Protein AF-A0A7I8IDB4-F1 (afdb_monomer)

Secondary structure (DSSP, 8-state):
------PPP---TTHHHHHHHT-TT-TTTTT--PPP---GGGTTHHHHSHHHH-GGGG---S-GGG-SSEE----HHHHHHHHTTT--HHHHHHHHHHHHHHHHTSHHHHHHTTTTEEEE--S-GGGG---SS-TTS-S-SGGGSHHHHHSEEEESS--TT-SSEEE-----S---SSHHHHHHTT--

Mean predicted aligned error: 13.7 Å

InterPro domains:
  IPR004263 Exostosin-like [PTHR11062] (31-177)
  IPR040911 Exostosin, GT47 domain [PF03016] (28-176)

Organism: Spirodela intermedia (NCBI:txid51605)

Nearest PDB structures (foldseek):
  8psm-assembly1_A  TM=3.227E-01  e=8.732E+00  Saccharomyces cerevisiae

pLDDT: mean 79.6, std 17.54, range [31.45, 97.62]

Radius of gyration: 22.72 Å; Cα contacts (8 Å, |Δi|>4): 209; chains: 1; bounding box: 66×65×47 Å

Solvent-accessible surface area (backbone atoms only — not comparable to full-atom values): 11565 Å² total; per-residue (Å²): 134,87,77,88,77,80,75,77,78,86,85,55,89,64,50,74,31,63,70,30,52,76,41,83,89,42,96,55,39,48,66,78,79,86,78,78,88,67,65,51,77,80,64,52,45,58,69,74,44,24,73,82,75,34,80,69,55,72,75,73,69,93,54,72,91,79,51,87,58,44,81,47,97,51,60,49,38,60,57,43,65,74,31,68,70,98,48,55,57,70,66,40,32,43,65,49,53,53,49,49,59,56,44,72,70,36,73,73,28,66,75,59,63,28,54,45,28,33,34,57,31,79,33,48,46,64,52,26,52,37,87,62,101,48,75,86,54,60,52,22,42,46,61,68,36,73,63,47,54,38,18,40,36,36,17,45,40,46,53,96,87,47,90,40,42,41,61,38,75,72,89,56,100,76,76,68,93,46,78,70,53,60,60,63,71,74,76,122

Foldseek 3Di:
DDDDDPDPDDDDPLVCQVVQPPVPVDPCRSPDDDDDPDDCVVPPVCLVPVVVVAVCSVLDDPDLVPHQAAEDEDQQQVLQVVAQPPHFQCSLAVVLVVSLVVLQPDPSCVVQVQLRYEYENLAAPLQQPFPDNDRPTHHHPNCVDPSNLSHAYEHCHDDPPHDRYDHDHRPDVDDDNDPVVVVVVVPD

Structure (mmCIF, N/CA/C/O backbone):
data_AF-A0A7I8IDB4-F1
#
_entry.id   AF-A0A7I8IDB4-F1
#
loop_
_atom_site.group_PDB
_atom_site.id
_atom_site.type_symbol
_atom_site.label_atom_id
_atom_site.label_alt_id
_atom_site.label_comp_id
_atom_site.label_asym_id
_atom_site.label_entity_id
_atom_site.label_seq_id
_atom_site.pdbx_PDB_ins_code
_atom_site.Cartn_x
_atom_site.Cartn_y
_atom_site.Cartn_z
_atom_site.occupancy
_atom_site.B_iso_or_equiv
_atom_site.auth_seq_id
_atom_site.auth_comp_id
_atom_site.auth_asym_id
_atom_site.auth_atom_id
_atom_site.pdbx_PDB_model_num
ATOM 1 N N . MET A 1 1 ? 46.241 -50.193 11.756 1.00 43.47 1 MET A N 1
ATOM 2 C CA . MET A 1 1 ? 45.287 -49.771 10.708 1.00 43.47 1 MET A CA 1
ATOM 3 C C . MET A 1 1 ? 44.389 -48.702 11.308 1.00 43.47 1 MET A C 1
ATOM 5 O O . MET A 1 1 ? 43.830 -48.984 12.362 1.00 43.47 1 MET A O 1
ATOM 9 N N . PRO A 1 2 ? 44.309 -47.483 10.751 1.00 46.69 2 PRO A N 1
ATOM 10 C CA . PRO A 1 2 ? 43.466 -46.448 11.326 1.00 46.69 2 PRO A CA 1
ATOM 11 C C . PRO A 1 2 ? 42.007 -46.663 10.912 1.00 46.69 2 PRO A C 1
ATOM 13 O O . PRO A 1 2 ? 41.695 -46.934 9.755 1.00 46.69 2 PRO A O 1
ATOM 16 N N . SER A 1 3 ? 41.141 -46.586 11.914 1.00 47.19 3 SER A N 1
ATOM 17 C CA . SER A 1 3 ? 39.688 -46.691 11.865 1.00 47.19 3 SER A CA 1
ATOM 18 C C . SER A 1 3 ? 39.055 -45.660 10.928 1.00 47.19 3 SER A C 1
ATOM 20 O O . SER A 1 3 ? 39.387 -44.477 10.976 1.00 47.19 3 SER A O 1
ATOM 22 N N . ASN A 1 4 ? 38.102 -46.124 10.123 1.00 48.25 4 ASN A N 1
ATOM 23 C CA . ASN A 1 4 ? 37.304 -45.339 9.188 1.00 48.25 4 ASN A CA 1
ATOM 24 C C . ASN A 1 4 ? 36.435 -44.321 9.959 1.00 48.25 4 ASN A C 1
ATOM 26 O O . ASN A 1 4 ? 35.411 -44.679 10.541 1.00 48.25 4 ASN A O 1
ATOM 30 N N . MET A 1 5 ? 36.871 -43.062 10.019 1.00 47.88 5 MET A N 1
ATOM 31 C CA . MET A 1 5 ? 36.158 -41.977 10.695 1.00 47.88 5 MET A CA 1
ATOM 32 C C . MET A 1 5 ? 35.033 -41.480 9.778 1.00 47.88 5 MET A C 1
ATOM 34 O O . MET A 1 5 ? 35.270 -40.716 8.845 1.00 47.88 5 MET A O 1
ATOM 38 N N . GLN A 1 6 ? 33.804 -41.947 10.011 1.00 55.41 6 GLN A N 1
ATOM 39 C CA . GLN A 1 6 ? 32.618 -41.411 9.340 1.00 55.41 6 GLN A CA 1
ATOM 40 C C . GLN A 1 6 ? 32.403 -39.961 9.787 1.00 55.41 6 GLN A C 1
ATOM 42 O O . GLN A 1 6 ? 32.037 -39.693 10.929 1.00 55.41 6 GLN A O 1
ATOM 47 N N . ILE A 1 7 ? 32.656 -39.022 8.876 1.00 55.00 7 ILE A N 1
ATOM 48 C CA . ILE A 1 7 ? 32.351 -37.605 9.070 1.00 55.00 7 ILE A CA 1
ATOM 49 C C . ILE A 1 7 ? 30.819 -37.471 9.078 1.00 55.00 7 ILE A C 1
ATOM 51 O O . ILE A 1 7 ? 30.186 -37.851 8.090 1.00 55.00 7 ILE A O 1
ATOM 55 N N . PRO A 1 8 ? 30.195 -36.957 10.153 1.00 60.38 8 PRO A N 1
ATOM 56 C CA . PRO A 1 8 ? 28.750 -36.781 10.184 1.00 60.38 8 PRO A CA 1
ATOM 57 C C . PRO A 1 8 ? 28.325 -35.796 9.090 1.00 60.38 8 PRO A C 1
ATOM 59 O O . PRO A 1 8 ? 28.914 -34.721 8.939 1.00 60.38 8 PRO A O 1
ATOM 62 N N . ALA A 1 9 ? 27.312 -36.176 8.308 1.00 65.50 9 ALA A N 1
ATOM 63 C CA . ALA A 1 9 ? 26.746 -35.319 7.274 1.00 65.50 9 ALA A CA 1
ATOM 64 C C . ALA A 1 9 ? 26.295 -33.990 7.901 1.00 65.50 9 ALA A C 1
ATOM 66 O O . ALA A 1 9 ? 25.585 -33.978 8.906 1.00 65.50 9 ALA A O 1
ATOM 67 N N . LYS A 1 10 ? 26.734 -32.864 7.328 1.00 64.62 10 LYS A N 1
ATOM 68 C CA . LYS A 1 10 ? 26.352 -31.532 7.810 1.00 64.62 10 LYS A CA 1
ATOM 69 C C . LYS A 1 10 ? 24.842 -31.348 7.643 1.00 64.62 10 LYS A C 1
ATOM 71 O O . LYS A 1 10 ? 24.347 -31.289 6.521 1.00 64.62 10 LYS A O 1
ATOM 76 N N . THR A 1 11 ? 24.120 -31.246 8.754 1.00 73.38 11 THR A N 1
ATOM 77 C CA . THR A 1 11 ? 22.687 -30.938 8.764 1.00 73.38 11 THR A CA 1
ATOM 78 C C . THR A 1 11 ? 22.493 -29.436 8.586 1.00 73.38 11 THR A C 1
ATOM 80 O O . THR A 1 11 ? 22.957 -28.652 9.412 1.00 73.38 11 THR A O 1
ATOM 83 N N . PHE A 1 12 ? 21.796 -29.024 7.526 1.00 73.69 12 PHE A N 1
ATOM 84 C CA . PHE A 1 12 ? 21.488 -27.616 7.264 1.00 73.69 12 PHE A CA 1
ATOM 85 C C . PHE A 1 12 ? 20.017 -27.302 7.581 1.00 73.69 12 PHE A C 1
ATOM 87 O O . PHE A 1 12 ? 19.151 -28.185 7.477 1.00 73.69 12 PHE A O 1
ATOM 94 N N . PRO A 1 13 ? 19.682 -26.046 7.926 1.00 74.25 13 PRO A N 1
ATOM 95 C CA . PRO A 1 13 ? 18.298 -25.588 7.893 1.00 74.25 13 PRO A CA 1
ATOM 96 C C . PRO A 1 13 ? 17.652 -25.931 6.542 1.00 74.25 13 PRO A C 1
ATOM 98 O O . PRO A 1 13 ? 18.304 -25.865 5.503 1.00 74.25 13 PRO A O 1
ATOM 101 N N . PHE A 1 14 ? 16.381 -26.338 6.559 1.00 76.62 14 PHE A N 1
ATOM 102 C CA . PHE A 1 14 ? 15.623 -26.737 5.360 1.00 76.62 14 PHE A CA 1
ATOM 103 C C . PHE A 1 14 ? 16.138 -27.980 4.612 1.00 76.62 14 PHE A C 1
ATOM 105 O O . PHE A 1 14 ? 15.771 -28.190 3.459 1.00 76.62 14 PHE A O 1
ATOM 112 N N . THR A 1 15 ? 16.888 -28.878 5.267 1.00 79.25 15 THR A N 1
ATOM 113 C CA . THR A 1 15 ? 17.305 -30.166 4.664 1.00 79.25 15 THR A CA 1
ATOM 114 C C . THR A 1 15 ? 16.127 -30.947 4.047 1.00 79.25 15 THR A C 1
ATOM 116 O O . THR A 1 15 ? 16.277 -31.527 2.978 1.00 79.25 15 THR A O 1
ATOM 119 N N . ARG A 1 16 ? 14.924 -30.890 4.643 1.00 79.31 16 ARG A N 1
ATOM 120 C CA . ARG A 1 16 ? 13.700 -31.498 4.072 1.00 79.31 16 ARG A CA 1
ATOM 121 C C . ARG A 1 16 ? 13.272 -30.884 2.732 1.00 79.31 16 ARG A C 1
ATOM 123 O O . ARG A 1 16 ? 12.801 -31.597 1.850 1.00 79.31 16 ARG A O 1
ATOM 130 N N . ALA A 1 17 ? 13.441 -29.574 2.570 1.00 81.38 17 ALA A N 1
ATOM 131 C CA . ALA A 1 17 ? 13.164 -28.905 1.303 1.00 81.38 17 ALA A CA 1
ATOM 132 C C . ALA A 1 17 ? 14.220 -29.281 0.253 1.00 81.38 17 ALA A C 1
ATOM 134 O O . ALA A 1 17 ? 13.874 -29.622 -0.874 1.00 81.38 17 ALA A O 1
ATOM 135 N N . LEU A 1 18 ? 15.497 -29.324 0.646 1.00 79.56 18 LEU A N 1
ATOM 136 C CA . LEU A 1 18 ? 16.593 -29.738 -0.237 1.00 79.56 18 LEU A CA 1
ATOM 137 C C . LEU A 1 18 ? 16.429 -31.183 -0.731 1.00 79.56 18 LEU A C 1
ATOM 139 O O . LEU A 1 18 ? 16.661 -31.457 -1.901 1.00 79.56 18 LEU A O 1
ATOM 143 N N . GLN A 1 19 ? 15.947 -32.088 0.121 1.00 81.38 19 GLN A N 1
ATOM 144 C CA . GLN A 1 19 ? 15.677 -33.485 -0.242 1.00 81.38 19 GLN A CA 1
ATOM 145 C C . GLN A 1 19 ? 14.567 -33.654 -1.287 1.00 81.38 19 GLN A C 1
ATOM 147 O O . GLN A 1 19 ? 14.530 -34.664 -1.981 1.00 81.38 19 GLN A O 1
ATOM 152 N N . THR A 1 20 ? 13.648 -32.694 -1.391 1.00 80.88 20 THR A N 1
ATOM 153 C CA . THR A 1 20 ? 12.500 -32.777 -2.307 1.00 80.88 20 THR A CA 1
ATOM 154 C C . THR A 1 20 ? 12.692 -31.950 -3.574 1.00 80.88 20 THR A C 1
ATOM 156 O O . THR A 1 20 ? 11.916 -32.105 -4.512 1.00 80.88 20 THR A O 1
ATOM 159 N N . ILE A 1 21 ? 13.741 -31.121 -3.646 1.00 80.12 21 ILE A N 1
ATOM 160 C CA . ILE A 1 21 ? 14.008 -30.238 -4.791 1.00 80.12 21 ILE A CA 1
ATOM 161 C C . ILE A 1 21 ? 14.401 -31.011 -6.058 1.00 80.12 21 ILE A C 1
ATOM 163 O O . ILE A 1 21 ? 14.151 -30.555 -7.170 1.00 80.12 21 ILE A O 1
ATOM 167 N N . GLU A 1 22 ? 15.010 -32.189 -5.895 1.00 79.88 22 GLU A N 1
ATOM 168 C CA . GLU A 1 22 ? 15.464 -33.033 -7.006 1.00 79.88 22 GLU A CA 1
ATOM 169 C C . GLU A 1 22 ? 14.337 -33.894 -7.592 1.00 79.88 22 GLU A C 1
ATOM 171 O O . GLU A 1 22 ? 14.501 -34.500 -8.656 1.00 79.88 22 GLU A O 1
ATOM 176 N N . ASN A 1 23 ? 13.174 -33.938 -6.932 1.00 81.00 23 ASN A N 1
ATOM 177 C CA . ASN A 1 23 ? 12.041 -34.709 -7.408 1.00 81.00 23 ASN A CA 1
ATOM 178 C C . ASN A 1 23 ? 11.353 -34.014 -8.593 1.00 81.00 23 ASN A C 1
ATOM 180 O O . ASN A 1 23 ? 10.434 -33.216 -8.429 1.00 81.00 23 ASN A O 1
ATOM 184 N N . LYS A 1 24 ? 11.771 -34.368 -9.811 1.00 77.62 24 LYS A N 1
ATOM 185 C CA . LYS A 1 24 ? 11.255 -33.782 -11.059 1.00 77.62 24 LYS A CA 1
ATOM 186 C C . LYS A 1 24 ? 9.774 -34.067 -11.337 1.00 77.62 24 LYS A C 1
ATOM 188 O O . LYS A 1 24 ? 9.212 -33.417 -12.214 1.00 77.62 24 LYS A O 1
ATOM 193 N N . SER A 1 25 ? 9.146 -35.021 -10.643 1.00 88.94 25 SER A N 1
ATOM 194 C CA . SER A 1 25 ? 7.708 -35.282 -10.798 1.00 88.94 25 SER A CA 1
ATOM 195 C C . SER A 1 25 ? 6.834 -34.310 -10.005 1.00 88.94 25 SER A C 1
ATOM 197 O O . SER A 1 25 ? 5.631 -34.253 -10.239 1.00 88.94 25 SER A O 1
ATOM 199 N N . ASP A 1 26 ? 7.416 -33.575 -9.056 1.00 81.81 26 ASP A N 1
ATOM 200 C CA . ASP A 1 26 ? 6.714 -32.621 -8.207 1.00 81.81 26 ASP A CA 1
ATOM 201 C C . ASP A 1 26 ? 7.139 -31.187 -8.572 1.00 81.81 26 ASP A C 1
ATOM 203 O O . ASP A 1 26 ? 8.224 -30.746 -8.184 1.00 81.81 26 ASP A O 1
ATOM 207 N N . PRO A 1 27 ? 6.306 -30.421 -9.302 1.00 80.25 27 PRO A N 1
ATOM 208 C CA . PRO A 1 27 ? 6.650 -29.061 -9.725 1.00 80.25 27 PRO A CA 1
ATOM 209 C C . PRO A 1 27 ? 6.837 -28.081 -8.551 1.00 80.25 27 PRO A C 1
ATOM 211 O O . PRO A 1 27 ? 7.375 -26.985 -8.738 1.00 80.25 27 PRO A O 1
ATOM 214 N N . CYS A 1 28 ? 6.418 -28.464 -7.343 1.00 80.44 28 CYS A N 1
ATOM 215 C CA . CYS A 1 28 ? 6.559 -27.688 -6.116 1.00 80.44 28 CYS A CA 1
ATOM 216 C C . CYS A 1 28 ? 7.540 -28.327 -5.116 1.00 80.44 28 CYS A C 1
ATOM 218 O O . CYS A 1 28 ? 7.647 -27.842 -3.986 1.00 80.44 28 CYS A O 1
ATOM 220 N N . GLY A 1 29 ? 8.294 -29.356 -5.521 1.00 83.06 29 GLY A N 1
ATOM 221 C CA . GLY A 1 29 ? 9.339 -29.983 -4.712 1.00 83.06 29 GLY A CA 1
ATOM 222 C C . GLY A 1 29 ? 10.284 -28.944 -4.097 1.00 83.06 29 GLY A C 1
ATOM 223 O O . GLY A 1 29 ? 10.792 -28.051 -4.777 1.00 83.06 29 GLY A O 1
ATOM 224 N N . GLY A 1 30 ? 10.464 -29.001 -2.777 1.00 79.94 30 GLY A N 1
ATOM 225 C CA . GLY A 1 30 ? 11.262 -28.034 -2.016 1.00 79.94 30 GLY A CA 1
ATOM 226 C C . GLY A 1 30 ? 10.625 -26.655 -1.788 1.00 79.94 30 GLY A C 1
ATOM 227 O O . GLY A 1 30 ? 11.263 -25.803 -1.175 1.00 79.94 30 GLY A O 1
ATOM 228 N N . ARG A 1 31 ? 9.388 -26.412 -2.244 1.00 78.38 31 ARG A N 1
ATOM 229 C CA . ARG A 1 31 ? 8.700 -25.104 -2.147 1.00 78.38 31 ARG A CA 1
ATOM 230 C C . ARG A 1 31 ? 7.455 -25.114 -1.262 1.00 78.38 31 ARG A C 1
ATOM 232 O O . ARG A 1 31 ? 6.838 -24.068 -1.075 1.00 78.38 31 ARG A O 1
ATOM 239 N N . TYR A 1 32 ? 7.077 -26.267 -0.716 1.00 77.44 32 TYR A N 1
ATOM 240 C CA . TYR A 1 32 ? 5.943 -26.356 0.196 1.00 77.44 32 TYR A CA 1
ATOM 241 C C . TYR A 1 32 ? 6.253 -25.687 1.530 1.00 77.44 32 TYR A C 1
ATOM 243 O O . TYR A 1 32 ? 7.280 -25.947 2.159 1.00 77.44 32 TYR A O 1
ATOM 251 N N . ILE A 1 33 ? 5.314 -24.864 1.983 1.00 75.38 33 ILE A N 1
ATOM 252 C CA . ILE A 1 33 ? 5.325 -24.263 3.309 1.00 75.38 33 ILE A CA 1
ATOM 253 C C . ILE A 1 33 ? 4.100 -24.802 4.032 1.00 75.38 33 ILE A C 1
ATOM 255 O O . ILE A 1 33 ? 2.970 -24.576 3.607 1.00 75.38 33 ILE A O 1
ATOM 259 N N . TYR A 1 34 ? 4.332 -25.537 5.116 1.00 76.50 34 TYR A N 1
ATOM 260 C CA . TYR A 1 34 ? 3.270 -25.917 6.033 1.00 76.50 34 TYR A CA 1
ATOM 261 C C . TYR A 1 34 ? 3.127 -24.822 7.083 1.00 76.50 34 TYR A C 1
ATOM 263 O O . TYR A 1 34 ? 4.073 -24.529 7.817 1.00 76.50 34 TYR A O 1
ATOM 271 N N . VAL A 1 35 ? 1.952 -24.207 7.135 1.00 66.88 35 VAL A N 1
ATOM 272 C CA . VAL A 1 35 ? 1.610 -23.228 8.163 1.00 66.88 35 VAL A CA 1
ATOM 273 C C . VAL A 1 35 ? 0.872 -23.974 9.263 1.00 66.88 35 VAL A C 1
ATOM 275 O O . VAL A 1 35 ? -0.154 -24.598 9.009 1.00 66.88 35 VAL A O 1
ATOM 278 N N . HIS A 1 36 ? 1.412 -23.944 10.479 1.00 65.31 36 HIS A N 1
ATOM 279 C CA . HIS A 1 36 ? 0.742 -24.551 11.622 1.00 65.31 36 HIS A CA 1
ATOM 280 C C . HIS A 1 36 ? -0.575 -23.837 11.916 1.00 65.31 36 HIS A C 1
ATOM 282 O O . HIS A 1 36 ? -0.620 -22.607 11.976 1.00 65.31 36 HIS A O 1
ATOM 288 N N . GLU A 1 37 ? -1.613 -24.615 12.212 1.00 68.94 37 GLU A N 1
ATOM 289 C CA . GLU A 1 37 ? -2.773 -24.097 12.926 1.00 68.94 37 GLU A CA 1
ATOM 290 C C . GLU A 1 37 ? -2.336 -23.745 14.353 1.00 68.94 37 GLU A C 1
ATOM 292 O O . GLU A 1 37 ? -2.079 -24.615 15.190 1.00 68.94 37 GLU A O 1
ATOM 297 N N . LEU A 1 38 ? -2.148 -22.450 14.607 1.00 67.88 38 LEU A N 1
ATOM 298 C CA . LEU A 1 38 ? -1.773 -21.959 15.927 1.00 67.88 38 LEU A CA 1
ATOM 299 C C . LEU A 1 38 ? -2.990 -21.984 16.858 1.00 67.88 38 LEU A C 1
ATOM 301 O O . LEU A 1 38 ? -4.098 -21.666 16.423 1.00 67.88 38 LEU A O 1
ATOM 305 N N . PRO A 1 39 ? -2.802 -22.287 18.156 1.00 82.56 39 PRO A N 1
ATOM 306 C CA . PRO A 1 39 ? -3.857 -22.098 19.140 1.00 82.56 39 PRO A CA 1
ATOM 307 C C . PRO A 1 39 ? -4.445 -20.673 19.067 1.00 82.56 39 PRO A C 1
ATOM 309 O O . PRO A 1 39 ? -3.663 -19.719 18.978 1.00 82.56 39 PRO A O 1
ATOM 312 N N . PRO A 1 40 ? -5.778 -20.502 19.180 1.00 67.44 40 PRO A N 1
ATOM 313 C CA . PRO A 1 40 ? -6.461 -19.214 19.008 1.00 67.44 40 PRO A CA 1
ATOM 314 C C . PRO A 1 40 ? -5.868 -18.062 19.824 1.00 67.44 40 PRO A C 1
ATOM 316 O O . PRO A 1 40 ? -5.832 -16.932 19.348 1.00 67.44 40 PRO A O 1
ATOM 319 N N . ARG A 1 41 ? -5.293 -18.343 21.000 1.00 69.44 41 ARG A N 1
ATOM 320 C CA . ARG A 1 41 ? -4.620 -17.346 21.847 1.00 69.44 41 ARG A CA 1
ATOM 321 C C . ARG A 1 41 ? -3.519 -16.539 21.158 1.00 69.44 41 ARG A C 1
ATOM 323 O O . ARG A 1 41 ? -3.187 -15.457 21.625 1.00 69.44 41 ARG A O 1
ATOM 330 N N . PHE A 1 42 ? -2.922 -17.078 20.099 1.00 61.94 42 PHE A N 1
ATOM 331 C CA . PHE A 1 42 ? -1.823 -16.425 19.395 1.00 61.94 42 PHE A CA 1
ATOM 332 C C . PHE A 1 42 ? -2.294 -15.476 18.287 1.00 61.94 42 PHE A C 1
ATOM 334 O O . PHE A 1 42 ? -1.533 -14.583 17.933 1.00 61.94 42 PHE A O 1
ATOM 341 N N . ASN A 1 43 ? -3.528 -15.627 17.785 1.00 56.88 43 ASN A N 1
ATOM 342 C CA . ASN A 1 43 ? -4.041 -14.862 16.641 1.00 56.88 43 ASN A CA 1
ATOM 343 C C . ASN A 1 43 ? -5.467 -14.325 16.872 1.00 56.88 43 ASN A C 1
ATOM 345 O O . ASN A 1 43 ? -5.715 -13.132 16.718 1.00 56.88 43 ASN A O 1
ATOM 349 N N . ASP A 1 44 ? -6.398 -15.193 17.274 1.00 56.53 44 ASP A N 1
ATOM 350 C CA . ASP A 1 44 ? -7.839 -14.916 17.295 1.00 56.53 44 ASP A CA 1
ATOM 351 C C . ASP A 1 44 ? -8.324 -14.352 18.626 1.00 56.53 44 ASP A C 1
ATOM 353 O O . ASP A 1 44 ? -9.163 -13.453 18.654 1.00 56.53 44 ASP A O 1
ATOM 357 N N . ASP A 1 45 ? -7.825 -14.866 19.753 1.00 62.31 45 ASP A N 1
ATOM 358 C CA . ASP A 1 45 ? -8.285 -14.387 21.062 1.00 62.31 45 ASP A CA 1
ATOM 359 C C . ASP A 1 45 ? -7.775 -12.964 21.324 1.00 62.31 45 ASP A C 1
ATOM 361 O O . ASP A 1 45 ? -8.418 -12.202 22.047 1.00 62.31 45 ASP A O 1
ATOM 365 N N . MET A 1 46 ? -6.707 -12.561 20.621 1.00 55.38 46 MET A N 1
ATOM 366 C CA . MET A 1 46 ? -6.259 -11.173 20.555 1.00 55.38 46 MET A CA 1
ATOM 367 C C . MET A 1 46 ? -7.363 -10.238 20.026 1.00 55.38 46 MET A C 1
ATOM 369 O O . MET A 1 46 ? -7.509 -9.114 20.502 1.00 55.38 46 MET A O 1
ATOM 373 N N . LEU A 1 47 ? -8.182 -10.727 19.088 1.00 57.69 47 LEU A N 1
ATOM 374 C CA . LEU A 1 47 ? -9.303 -10.000 18.484 1.00 57.69 47 LEU A CA 1
ATOM 375 C C . LEU A 1 47 ? -10.607 -10.120 19.294 1.00 57.69 47 LEU A C 1
ATOM 377 O O . LEU A 1 47 ? -11.506 -9.288 19.159 1.00 57.69 47 LEU A O 1
ATOM 381 N N . LYS A 1 48 ? -10.739 -11.148 20.141 1.00 57.62 48 LYS A N 1
ATOM 382 C CA . LYS A 1 48 ? -11.926 -11.358 20.993 1.00 57.62 48 LYS A CA 1
ATOM 383 C C . LYS A 1 48 ? -11.855 -10.563 22.295 1.00 57.62 48 LYS A C 1
ATOM 385 O O . LYS A 1 48 ? -12.881 -10.079 22.767 1.00 57.62 48 LYS A O 1
ATOM 390 N N . GLU A 1 49 ? -10.654 -10.372 22.843 1.00 59.78 49 GLU A N 1
ATOM 391 C CA . GLU A 1 49 ? -10.411 -9.615 24.080 1.00 59.78 49 GLU A CA 1
ATOM 392 C C . GLU A 1 49 ? -9.643 -8.305 23.851 1.00 59.78 49 GLU A C 1
ATOM 394 O O . GLU A 1 49 ? -8.928 -7.809 24.721 1.00 59.78 49 GLU A O 1
ATOM 399 N N . CYS A 1 50 ? -9.864 -7.692 22.689 1.00 53.66 50 CYS A N 1
ATOM 400 C CA . CYS A 1 50 ? -9.437 -6.354 22.282 1.00 53.66 50 CYS A CA 1
ATOM 401 C C . CYS A 1 50 ? -9.358 -5.326 23.436 1.00 53.66 50 CYS A C 1
ATOM 403 O O . CYS A 1 50 ? -8.354 -4.637 23.597 1.00 53.66 50 CYS A O 1
ATOM 405 N N . LYS A 1 51 ? -10.379 -5.267 24.304 1.00 57.16 51 LYS A N 1
ATOM 406 C CA . LYS A 1 51 ? -10.446 -4.325 25.440 1.00 57.16 51 LYS A CA 1
ATOM 407 C C . LYS A 1 51 ? -9.435 -4.597 26.564 1.00 57.16 51 LYS A C 1
ATOM 409 O O . LYS A 1 51 ? -9.085 -3.665 27.280 1.00 57.16 51 LYS A O 1
ATOM 414 N N . ARG A 1 52 ? -8.988 -5.846 26.750 1.00 57.12 52 ARG A N 1
ATOM 415 C CA . ARG A 1 52 ? -7.967 -6.216 27.752 1.00 57.12 52 ARG A CA 1
ATOM 416 C C . ARG A 1 52 ? -6.546 -6.002 27.249 1.00 57.12 52 ARG A C 1
ATOM 418 O O . ARG A 1 52 ? -5.646 -5.838 28.065 1.00 57.12 52 ARG A O 1
ATOM 425 N N . LEU A 1 53 ? -6.355 -6.041 25.934 1.00 54.53 53 LEU A N 1
ATOM 426 C CA . LEU A 1 53 ? -5.039 -6.012 25.297 1.00 54.53 53 LEU A CA 1
ATOM 427 C C . LEU A 1 53 ? -4.592 -4.595 24.955 1.00 54.53 53 LEU A C 1
ATOM 429 O O . LEU A 1 53 ? -3.415 -4.276 25.077 1.00 54.53 53 LEU A O 1
ATOM 433 N N . SER A 1 54 ? -5.529 -3.732 24.562 1.00 54.28 54 SER A N 1
ATOM 434 C CA . SER A 1 54 ? -5.254 -2.323 24.318 1.00 54.28 54 SER A CA 1
ATOM 435 C C . SER A 1 54 ? -6.545 -1.505 24.381 1.00 54.28 54 SER A C 1
ATOM 437 O O . SER A 1 54 ? -7.564 -1.864 23.790 1.00 54.28 54 SER A O 1
ATOM 439 N N . LEU A 1 55 ? -6.509 -0.366 25.074 1.00 52.03 55 LEU A N 1
ATOM 440 C CA . LEU A 1 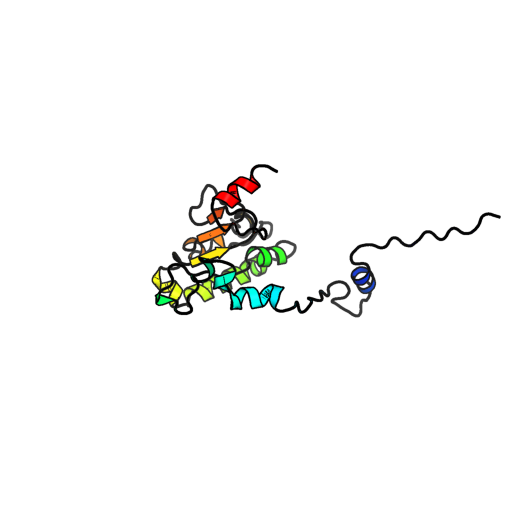55 ? -7.608 0.612 25.075 1.00 52.03 55 LEU A CA 1
ATOM 441 C C . LEU A 1 55 ? -7.933 1.112 23.653 1.00 52.03 55 LEU A C 1
ATOM 443 O O . LEU A 1 55 ? -9.076 1.467 23.368 1.00 52.03 55 LEU A O 1
ATOM 447 N N . TRP A 1 56 ? -6.951 1.064 22.747 1.00 50.16 56 TRP A N 1
ATOM 448 C CA . TRP A 1 56 ? -7.067 1.472 21.347 1.00 50.16 56 TRP A CA 1
ATOM 449 C C . TRP A 1 56 ? -7.880 0.502 20.494 1.00 50.16 56 TRP A C 1
ATOM 451 O O . TRP A 1 56 ? -8.394 0.877 19.453 1.00 50.16 56 TRP A O 1
ATOM 461 N N . THR A 1 57 ? -8.080 -0.738 20.925 1.00 52.50 57 THR A N 1
ATOM 462 C CA . THR A 1 57 ? -8.809 -1.739 20.134 1.00 52.50 57 THR A CA 1
ATOM 463 C C . THR A 1 57 ? -10.328 -1.497 20.098 1.00 52.50 57 THR A C 1
ATOM 465 O O . THR A 1 57 ? -11.057 -2.205 19.409 1.00 52.50 57 THR A O 1
ATOM 468 N N . ASN A 1 58 ? -10.814 -0.471 20.810 1.00 58.06 58 ASN A N 1
ATOM 469 C CA . ASN A 1 58 ? -12.191 0.030 20.744 1.00 58.06 58 ASN A CA 1
ATOM 470 C C . ASN A 1 58 ? -12.389 1.135 19.677 1.00 58.06 58 ASN A C 1
ATOM 472 O O . ASN A 1 58 ? -13.450 1.748 19.642 1.00 58.06 58 ASN A O 1
ATOM 476 N N . ILE A 1 59 ? -11.383 1.414 18.831 1.00 64.44 59 ILE A N 1
ATOM 477 C CA . ILE A 1 59 ? -11.478 2.391 17.723 1.00 64.44 59 ILE A CA 1
ATOM 478 C C . ILE A 1 59 ? -11.977 1.773 16.406 1.00 64.44 59 ILE A C 1
ATOM 480 O O . ILE A 1 59 ? -12.192 2.490 15.433 1.00 64.44 59 ILE A O 1
ATOM 484 N N . LEU A 1 60 ? -12.145 0.446 16.356 1.00 73.12 60 LEU A N 1
ATOM 485 C CA . LEU A 1 60 ? -12.669 -0.250 15.183 1.00 73.12 60 LEU A CA 1
ATOM 486 C C . LEU A 1 60 ? -14.199 -0.276 15.233 1.00 73.12 60 LEU A C 1
ATOM 488 O O . LEU A 1 60 ? -14.798 -0.833 16.153 1.00 73.12 60 LEU A O 1
ATOM 492 N N . THR A 1 61 ? -14.828 0.298 14.215 1.00 78.62 61 THR A N 1
ATOM 493 C CA . THR A 1 61 ? -16.279 0.271 14.007 1.00 78.62 61 THR A CA 1
ATOM 494 C C . THR A 1 61 ? -16.630 -0.659 12.847 1.00 78.62 61 THR A C 1
ATOM 496 O O . THR A 1 61 ? -15.860 -0.809 11.901 1.00 78.62 61 THR A O 1
ATOM 499 N N . LYS A 1 62 ? -17.807 -1.291 12.917 1.00 83.31 62 LYS A N 1
ATOM 500 C CA . LYS A 1 62 ? -18.403 -2.015 11.779 1.00 83.31 62 LYS A CA 1
ATOM 501 C C . LYS A 1 62 ? -19.226 -1.105 10.866 1.00 83.31 62 LYS A C 1
ATOM 503 O O . LYS A 1 62 ? -19.572 -1.510 9.764 1.00 83.31 62 LYS A O 1
ATOM 508 N N . ASP A 1 63 ? -19.561 0.085 11.347 1.00 86.12 63 ASP A N 1
ATOM 509 C CA . ASP A 1 63 ? -20.274 1.112 10.604 1.00 86.12 63 ASP A CA 1
ATOM 510 C C . ASP A 1 63 ? -19.256 2.111 10.048 1.00 86.12 63 ASP A C 1
ATOM 512 O O . ASP A 1 63 ? -18.626 2.850 10.810 1.00 86.12 63 ASP A O 1
ATOM 516 N N . SER A 1 64 ? -19.078 2.104 8.726 1.00 90.31 64 SER A N 1
ATOM 517 C CA . SER A 1 64 ? -18.138 2.986 8.034 1.00 90.31 64 SER A CA 1
ATOM 518 C C . SER A 1 64 ? -18.553 4.458 8.090 1.00 90.31 64 SER A C 1
ATOM 520 O O . SER A 1 64 ? -17.691 5.323 7.974 1.00 90.31 64 SER A O 1
ATOM 522 N N . SER A 1 65 ? -19.830 4.773 8.339 1.00 89.06 65 SER A N 1
ATOM 523 C CA . SER A 1 65 ? -20.324 6.158 8.363 1.00 89.06 65 SER A CA 1
ATOM 524 C C . SER A 1 65 ? -19.834 6.976 9.560 1.00 89.06 65 SER A C 1
ATOM 526 O O . SER A 1 65 ? -19.819 8.204 9.501 1.00 89.06 65 SER A O 1
ATOM 528 N N . ILE A 1 66 ? -19.406 6.303 10.632 1.00 87.88 66 ILE A N 1
ATOM 529 C CA . ILE A 1 66 ? -18.847 6.928 11.840 1.00 87.88 66 ILE A CA 1
ATOM 530 C C . ILE A 1 66 ? -17.324 6.764 11.941 1.00 87.88 66 ILE A C 1
ATOM 532 O O . ILE A 1 66 ? -16.728 7.132 12.955 1.00 87.88 66 ILE A O 1
ATOM 536 N N . ALA A 1 67 ? -16.685 6.171 10.928 1.00 86.88 67 ALA A N 1
ATOM 537 C CA . ALA A 1 67 ? -15.243 5.978 10.913 1.00 86.88 67 ALA A CA 1
ATOM 538 C C . ALA A 1 67 ? -14.524 7.314 10.673 1.00 86.88 67 ALA A C 1
ATOM 540 O O . ALA A 1 67 ? -14.858 8.056 9.755 1.00 86.88 67 ALA A O 1
ATOM 541 N N . ALA A 1 68 ? -13.500 7.607 11.478 1.00 86.19 68 ALA A N 1
ATOM 542 C CA . ALA A 1 68 ? -12.647 8.781 11.270 1.00 86.19 68 ALA A CA 1
ATOM 543 C C . ALA A 1 68 ? -11.582 8.557 10.178 1.00 86.19 68 ALA A C 1
ATOM 545 O O . ALA A 1 68 ? -11.074 9.515 9.601 1.00 86.19 68 ALA A O 1
ATOM 546 N N . ALA A 1 69 ? -11.226 7.295 9.928 1.00 89.12 69 ALA A N 1
ATOM 547 C CA . ALA A 1 69 ? -10.292 6.871 8.895 1.00 89.12 69 ALA A CA 1
ATOM 548 C C . ALA A 1 69 ? -10.593 5.423 8.482 1.00 89.12 69 ALA A C 1
ATOM 550 O O . ALA A 1 69 ? -11.106 4.632 9.280 1.00 89.12 69 ALA A O 1
ATOM 551 N N . VAL A 1 70 ? -10.231 5.066 7.252 1.00 92.19 70 VAL A N 1
ATOM 552 C CA . VAL A 1 70 ? -10.460 3.748 6.655 1.00 92.19 70 VAL A CA 1
ATOM 553 C C . VAL A 1 70 ? -9.120 3.076 6.382 1.00 92.19 70 VAL A C 1
ATOM 555 O O . VAL A 1 70 ? -8.331 3.518 5.549 1.00 92.19 70 VAL A O 1
ATOM 558 N N . PHE A 1 71 ? -8.852 1.980 7.086 1.00 92.44 71 PHE A N 1
ATOM 559 C CA . PHE A 1 71 ? -7.662 1.178 6.830 1.00 92.44 71 PHE A CA 1
ATOM 560 C C . PHE A 1 71 ? -7.863 0.289 5.599 1.00 92.44 71 PHE A C 1
ATOM 562 O O . PHE A 1 71 ? -8.846 -0.447 5.512 1.00 92.44 71 PHE A O 1
ATOM 569 N N . VAL A 1 72 ? -6.907 0.313 4.672 1.00 95.00 72 VAL A N 1
ATOM 570 C CA . VAL A 1 72 ? -6.864 -0.564 3.498 1.00 95.00 72 VAL A CA 1
ATOM 571 C C . VAL A 1 72 ? -5.881 -1.712 3.778 1.00 95.00 72 VAL A C 1
ATOM 573 O O . VAL A 1 72 ? -4.666 -1.493 3.764 1.00 95.00 72 VAL A O 1
ATOM 576 N N . PRO A 1 73 ? -6.364 -2.949 4.015 1.00 90.38 73 PRO A N 1
ATOM 577 C CA . PRO A 1 73 ? -5.531 -4.090 4.399 1.00 90.38 73 PRO A CA 1
ATOM 578 C C . PRO A 1 73 ? -4.845 -4.732 3.180 1.00 90.38 73 PRO A C 1
ATOM 580 O O . PRO A 1 73 ? -5.037 -5.909 2.879 1.00 90.38 73 PRO A O 1
ATOM 583 N N . PHE A 1 74 ? -4.059 -3.946 2.446 1.00 91.94 74 PHE A N 1
ATOM 584 C CA . PHE A 1 74 ? -3.309 -4.402 1.279 1.00 91.94 74 PHE A CA 1
ATOM 585 C C . PHE A 1 74 ? -1.819 -4.533 1.604 1.00 91.94 74 PHE A C 1
ATOM 587 O O . PHE A 1 74 ? -1.150 -3.551 1.918 1.00 91.94 74 PHE A O 1
ATOM 594 N N . TYR A 1 75 ? -1.280 -5.747 1.482 1.00 90.56 75 TYR A N 1
ATOM 595 C CA . TYR A 1 75 ? 0.131 -6.047 1.743 1.00 90.56 75 TYR A CA 1
ATOM 596 C C . TYR A 1 75 ? 1.036 -5.631 0.573 1.00 90.56 75 TYR A C 1
ATOM 598 O O . TYR A 1 75 ? 1.683 -6.474 -0.051 1.00 90.56 75 TYR A O 1
ATOM 606 N N . ALA A 1 76 ? 1.099 -4.329 0.277 1.00 92.88 76 ALA A N 1
ATOM 607 C CA . ALA A 1 76 ? 1.806 -3.787 -0.887 1.00 92.88 76 ALA A CA 1
ATOM 608 C C . ALA A 1 76 ? 3.271 -4.243 -0.964 1.00 92.88 76 ALA A C 1
ATOM 610 O O . ALA A 1 76 ? 3.736 -4.678 -2.015 1.00 92.88 76 ALA A O 1
ATOM 611 N N . GLY A 1 77 ? 3.994 -4.203 0.159 1.00 90.81 77 GLY A N 1
ATOM 612 C CA . GLY A 1 77 ? 5.390 -4.626 0.230 1.00 90.81 77 GLY A CA 1
ATOM 613 C C . GLY A 1 77 ? 5.591 -6.114 -0.041 1.00 90.81 77 GLY A C 1
ATOM 614 O O . GLY A 1 77 ? 6.582 -6.501 -0.661 1.00 90.81 77 GLY A O 1
ATOM 615 N N . PHE A 1 78 ? 4.650 -6.957 0.380 1.00 89.25 78 PHE A N 1
ATOM 616 C CA . PHE A 1 78 ? 4.703 -8.384 0.079 1.00 89.25 78 PHE A CA 1
ATOM 617 C C . PHE A 1 78 ? 4.379 -8.648 -1.393 1.00 89.25 78 PHE A C 1
ATOM 619 O O . PHE A 1 78 ? 5.103 -9.396 -2.045 1.00 89.25 78 PHE A O 1
ATOM 626 N N . ASP A 1 79 ? 3.340 -7.997 -1.923 1.00 92.38 79 ASP A N 1
ATOM 627 C CA . ASP A 1 79 ? 2.943 -8.103 -3.327 1.00 92.38 79 ASP A CA 1
ATOM 628 C C . ASP A 1 79 ? 4.100 -7.746 -4.269 1.00 92.38 79 ASP A C 1
ATOM 630 O O . ASP A 1 79 ? 4.512 -8.579 -5.077 1.00 92.38 79 ASP A O 1
ATOM 634 N N . ILE A 1 80 ? 4.724 -6.578 -4.084 1.00 92.19 80 ILE A N 1
ATOM 635 C CA . ILE A 1 80 ? 5.849 -6.167 -4.931 1.00 92.19 80 ILE A CA 1
ATOM 636 C C . ILE A 1 80 ? 7.045 -7.116 -4.792 1.00 92.19 80 ILE A C 1
ATOM 638 O O . ILE A 1 80 ? 7.665 -7.476 -5.790 1.00 92.19 80 ILE A O 1
ATOM 642 N N . SER A 1 81 ? 7.324 -7.624 -3.585 1.00 90.62 81 SER A N 1
ATOM 643 C CA . SER A 1 81 ? 8.429 -8.567 -3.347 1.00 90.62 81 SER A CA 1
ATOM 644 C C . SER A 1 81 ? 8.324 -9.847 -4.177 1.00 90.62 81 SER A C 1
ATOM 646 O O . SER A 1 81 ? 9.351 -10.424 -4.533 1.00 90.62 81 SER A O 1
ATOM 648 N N . ARG A 1 82 ? 7.105 -10.284 -4.518 1.00 89.38 82 ARG A N 1
ATOM 649 C CA . ARG A 1 82 ? 6.875 -11.470 -5.359 1.00 89.38 82 ARG A CA 1
ATOM 650 C C . ARG A 1 82 ? 7.301 -11.255 -6.808 1.00 89.38 82 ARG A C 1
ATOM 652 O O . ARG A 1 82 ? 7.671 -12.223 -7.467 1.00 89.38 82 ARG A O 1
ATOM 659 N N . TYR A 1 83 ? 7.235 -10.015 -7.290 1.00 90.81 83 TYR A N 1
ATOM 660 C CA . TYR A 1 83 ? 7.353 -9.690 -8.712 1.00 90.81 83 TYR A CA 1
ATOM 661 C C . TYR A 1 83 ? 8.525 -8.758 -9.050 1.00 90.81 83 TYR A C 1
ATOM 663 O O . TYR A 1 83 ? 8.736 -8.458 -10.223 1.00 90.81 83 TYR A O 1
ATOM 671 N N . LEU A 1 84 ? 9.322 -8.333 -8.061 1.00 85.56 84 LEU A N 1
ATOM 672 C CA . LEU A 1 84 ? 10.494 -7.470 -8.273 1.00 85.56 84 LEU A CA 1
ATOM 673 C C . LEU A 1 84 ? 11.510 -8.048 -9.273 1.00 85.56 84 LEU A C 1
ATOM 675 O O . LEU A 1 84 ? 12.140 -7.289 -10.002 1.00 85.56 84 LEU A O 1
ATOM 679 N N . TRP A 1 85 ? 11.664 -9.375 -9.330 1.00 86.25 85 TRP A N 1
ATOM 680 C CA . TRP A 1 85 ? 12.719 -10.034 -10.106 1.00 86.25 85 TRP A CA 1
ATOM 681 C C . TRP A 1 85 ? 12.154 -10.934 -11.201 1.00 86.25 85 TRP A C 1
ATOM 683 O O . TRP A 1 85 ? 11.420 -11.874 -10.911 1.00 86.25 85 TRP A O 1
ATOM 693 N N . GLY A 1 86 ? 12.541 -10.691 -12.457 1.00 84.12 86 GLY A N 1
ATOM 694 C CA . GLY A 1 86 ? 12.234 -11.589 -13.580 1.00 84.12 86 GLY A CA 1
ATOM 695 C C . GLY A 1 86 ? 10.790 -11.543 -14.096 1.00 84.12 86 GLY A C 1
ATOM 696 O O . GLY A 1 86 ? 10.440 -12.342 -14.960 1.00 84.12 86 GLY A O 1
ATOM 697 N N . TYR A 1 87 ? 9.967 -10.611 -13.608 1.00 90.69 87 TYR A N 1
ATOM 698 C CA . TYR A 1 87 ? 8.612 -10.366 -14.110 1.00 90.69 87 TYR A CA 1
ATOM 699 C C . TYR A 1 87 ? 8.523 -9.032 -14.840 1.00 90.69 87 TYR A C 1
ATOM 701 O O . TYR A 1 87 ? 9.268 -8.102 -14.522 1.00 90.69 87 TYR A O 1
ATOM 709 N N . ASN A 1 88 ? 7.583 -8.946 -15.782 1.00 92.25 88 ASN A N 1
ATOM 710 C CA . ASN A 1 88 ? 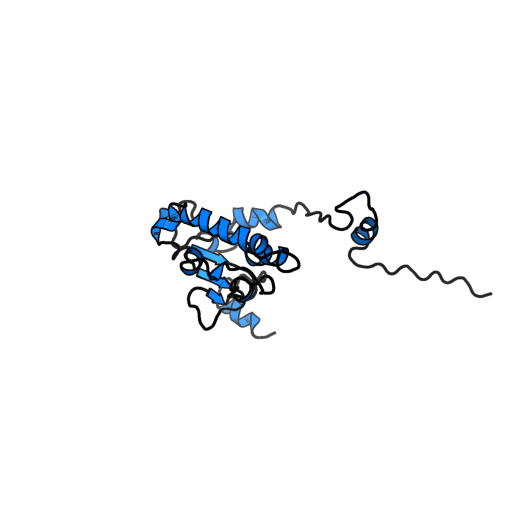7.321 -7.721 -16.527 1.00 92.25 88 ASN A CA 1
ATOM 711 C C . ASN A 1 88 ? 6.522 -6.691 -15.705 1.00 92.25 88 ASN A C 1
ATOM 713 O O . ASN A 1 88 ? 5.861 -7.036 -14.717 1.00 92.25 88 ASN A O 1
ATOM 717 N N . MET A 1 89 ? 6.548 -5.426 -16.128 1.00 93.31 89 MET A N 1
ATOM 718 C CA . MET A 1 89 ? 5.860 -4.321 -15.446 1.00 93.31 89 MET A CA 1
ATOM 719 C C . MET A 1 89 ? 4.355 -4.556 -15.321 1.00 93.31 89 MET A C 1
ATOM 721 O O . MET A 1 89 ? 3.765 -4.222 -14.296 1.00 93.31 89 MET A O 1
ATOM 725 N N . SER A 1 90 ? 3.732 -5.174 -16.330 1.00 94.31 90 SER A N 1
ATOM 726 C CA . SER A 1 90 ? 2.296 -5.471 -16.302 1.00 94.31 90 SER A CA 1
ATOM 727 C C . SER A 1 90 ? 1.919 -6.368 -15.121 1.00 94.31 90 SER A C 1
ATOM 729 O O . SER A 1 90 ? 0.886 -6.143 -14.494 1.00 94.31 90 SER A O 1
ATOM 731 N N . VAL A 1 91 ? 2.739 -7.373 -14.802 1.00 94.88 91 VAL A N 1
ATOM 732 C CA . VAL A 1 91 ? 2.516 -8.249 -13.645 1.00 94.88 91 VAL A CA 1
ATOM 733 C C . VAL A 1 91 ? 2.763 -7.483 -12.346 1.00 94.88 91 VAL A C 1
ATOM 735 O O . VAL A 1 91 ? 1.923 -7.549 -11.449 1.00 94.88 91 VAL A O 1
ATOM 738 N N . ARG A 1 92 ? 3.851 -6.704 -12.265 1.00 94.12 92 ARG A N 1
ATOM 739 C CA . ARG A 1 92 ? 4.201 -5.899 -11.076 1.00 94.12 92 ARG A CA 1
ATOM 740 C C . ARG A 1 92 ? 3.130 -4.867 -10.705 1.00 94.12 92 ARG A C 1
ATOM 742 O O . ARG A 1 92 ? 2.925 -4.599 -9.525 1.00 94.12 92 ARG A O 1
ATOM 749 N N . ASP A 1 93 ? 2.451 -4.295 -11.698 1.00 96.19 93 ASP A N 1
ATOM 750 C CA . ASP A 1 93 ? 1.430 -3.261 -11.496 1.00 96.19 93 ASP A CA 1
ATOM 751 C C . ASP A 1 93 ? 0.018 -3.828 -11.270 1.00 96.19 93 ASP A C 1
ATOM 753 O O . ASP A 1 93 ? -0.854 -3.118 -10.766 1.00 96.19 93 ASP A O 1
ATOM 757 N N . SER A 1 94 ? -0.227 -5.089 -11.642 1.00 96.44 94 SER A N 1
ATOM 758 C CA . SER A 1 94 ? -1.573 -5.678 -11.732 1.00 96.44 94 SER A CA 1
ATOM 759 C C . SER A 1 94 ? -2.398 -5.554 -10.445 1.00 96.44 94 SER A C 1
ATOM 761 O O . SER A 1 94 ? -3.527 -5.065 -10.481 1.00 96.44 94 SER A O 1
ATOM 763 N N . ALA A 1 95 ? -1.830 -5.925 -9.296 1.00 95.62 95 ALA A N 1
ATOM 764 C CA . ALA A 1 95 ? -2.519 -5.853 -8.009 1.00 95.62 95 ALA A CA 1
ATOM 765 C C . ALA A 1 95 ? -2.777 -4.406 -7.564 1.00 95.62 95 ALA A C 1
ATOM 767 O O . ALA A 1 95 ? -3.830 -4.108 -7.006 1.00 95.62 95 ALA A O 1
ATOM 768 N N . SER A 1 96 ? -1.846 -3.496 -7.859 1.00 95.88 96 SER A N 1
ATOM 769 C CA . SER A 1 96 ? -1.977 -2.072 -7.525 1.00 95.88 96 SER A CA 1
ATOM 770 C C . SER A 1 96 ? -3.095 -1.404 -8.328 1.00 95.88 96 SER A C 1
ATOM 772 O O . SER A 1 96 ? -3.879 -0.632 -7.778 1.00 95.88 96 SER A O 1
ATOM 774 N N . LEU A 1 97 ? -3.204 -1.743 -9.616 1.00 97.50 97 LEU A N 1
ATOM 775 C CA . LEU A 1 97 ? -4.287 -1.285 -10.487 1.00 97.50 97 LEU A CA 1
ATOM 776 C C . LEU A 1 97 ? -5.641 -1.840 -10.030 1.00 97.50 97 LEU A C 1
ATOM 778 O O . LEU A 1 97 ? -6.588 -1.073 -9.863 1.00 97.50 97 LEU A O 1
ATOM 782 N N . ALA A 1 98 ? -5.715 -3.146 -9.759 1.00 97.62 98 ALA A N 1
ATOM 783 C CA . ALA A 1 98 ? -6.939 -3.796 -9.295 1.00 97.62 98 ALA A CA 1
ATOM 784 C C . ALA A 1 98 ? -7.420 -3.244 -7.941 1.00 97.62 98 ALA A C 1
ATOM 786 O O . ALA A 1 98 ? -8.620 -3.059 -7.737 1.00 97.62 98 ALA A O 1
ATOM 787 N N . LEU A 1 99 ? -6.491 -2.947 -7.025 1.00 97.00 99 LEU A N 1
ATOM 788 C CA . LEU A 1 99 ? -6.799 -2.341 -5.732 1.00 97.00 99 LEU A CA 1
ATOM 789 C C . LEU A 1 99 ? -7.460 -0.972 -5.897 1.00 97.00 99 LEU A C 1
ATOM 791 O O . LEU A 1 99 ? -8.522 -0.734 -5.326 1.00 97.00 99 LEU A O 1
ATOM 795 N N . VAL A 1 100 ? -6.830 -0.078 -6.662 1.00 96.94 100 VAL A N 1
ATOM 796 C CA . VAL A 1 100 ? -7.340 1.281 -6.880 1.00 96.94 100 VAL A CA 1
ATOM 797 C C . VAL A 1 100 ? -8.710 1.242 -7.549 1.00 96.94 100 VAL A C 1
ATOM 799 O O . VAL A 1 100 ? -9.642 1.880 -7.063 1.00 96.94 100 VAL A O 1
ATOM 802 N N . GLU A 1 101 ? -8.868 0.422 -8.588 1.00 97.56 101 GLU A N 1
ATOM 803 C CA . GLU A 1 101 ? -10.150 0.260 -9.273 1.00 97.56 101 GLU A CA 1
ATOM 804 C C . GLU A 1 101 ? -11.251 -0.249 -8.322 1.00 97.56 101 GLU A C 1
ATOM 806 O O . GLU A 1 101 ? -12.410 0.172 -8.399 1.00 97.56 101 GLU A O 1
ATOM 811 N N . TRP A 1 102 ? -10.913 -1.164 -7.411 1.00 97.38 102 TRP A N 1
ATOM 812 C CA . TRP A 1 102 ? -11.853 -1.685 -6.423 1.00 97.38 102 TRP A CA 1
ATOM 813 C C . TRP A 1 102 ? -12.243 -0.636 -5.372 1.00 97.38 102 TRP A C 1
ATOM 815 O O . TRP A 1 102 ? -13.434 -0.527 -5.046 1.00 97.38 102 TRP A O 1
ATOM 825 N N . LEU A 1 103 ? -11.264 0.134 -4.881 1.00 97.00 103 LEU A N 1
ATOM 826 C CA . LEU A 1 103 ? -11.442 1.200 -3.892 1.00 97.00 103 LEU A CA 1
ATOM 827 C C . LEU A 1 103 ? -12.336 2.315 -4.431 1.00 97.00 103 LEU A C 1
ATOM 829 O O . LEU A 1 103 ? -13.324 2.656 -3.790 1.00 97.00 103 LEU A O 1
ATOM 833 N N . GLU A 1 104 ? -12.078 2.813 -5.640 1.00 96.50 104 GLU A N 1
ATOM 834 C CA . GLU A 1 104 ? -12.853 3.911 -6.241 1.00 96.50 104 GLU A CA 1
ATOM 835 C C . GLU A 1 104 ? -14.340 3.566 -6.448 1.00 96.50 104 GLU A C 1
ATOM 837 O O . GLU A 1 104 ? -15.202 4.448 -6.507 1.00 96.50 104 GLU A O 1
ATOM 842 N N . LYS A 1 105 ? -14.672 2.269 -6.513 1.00 97.06 105 LYS A N 1
ATOM 843 C CA . LYS A 1 105 ? -16.054 1.772 -6.598 1.00 97.06 105 LYS A CA 1
ATOM 844 C C . LYS A 1 105 ? -16.762 1.703 -5.240 1.00 97.06 105 LYS A C 1
ATOM 846 O O . LYS A 1 105 ? -17.977 1.496 -5.222 1.00 97.06 105 LYS A O 1
ATOM 851 N N . ARG A 1 106 ? -16.049 1.828 -4.115 1.00 96.50 106 ARG A N 1
ATOM 852 C CA . ARG A 1 106 ? -16.635 1.755 -2.768 1.00 96.50 106 ARG A CA 1
ATOM 853 C C . ARG A 1 106 ? -17.394 3.046 -2.426 1.00 96.50 106 ARG A C 1
ATOM 855 O O . ARG A 1 106 ? -16.933 4.130 -2.783 1.00 96.50 106 ARG A O 1
ATOM 862 N N . PRO A 1 107 ? -18.551 2.971 -1.743 1.00 96.38 107 PRO A N 1
ATOM 863 C CA . PRO A 1 107 ? -19.226 4.170 -1.251 1.00 96.38 107 PRO A CA 1
ATOM 864 C C . PRO A 1 107 ? -18.359 4.948 -0.249 1.00 96.38 107 PRO A C 1
ATOM 866 O O . PRO A 1 107 ? -18.354 6.174 -0.303 1.00 96.38 107 PRO A O 1
ATOM 869 N N . GLU A 1 108 ? -17.568 4.258 0.577 1.00 95.19 108 GLU A N 1
ATOM 870 C CA . GLU A 1 108 ? -16.642 4.853 1.551 1.00 95.19 108 GLU A CA 1
ATOM 871 C C . GLU A 1 108 ? -15.621 5.773 0.878 1.00 95.19 108 GLU A C 1
ATOM 873 O O . GLU A 1 108 ? -15.370 6.879 1.343 1.00 95.19 108 GLU A O 1
ATOM 878 N N . TRP A 1 109 ? -15.094 5.364 -0.278 1.00 95.88 109 TRP A N 1
ATOM 879 C CA . TRP A 1 109 ? -14.133 6.167 -1.031 1.00 95.88 109 TRP A CA 1
ATOM 880 C C . TRP A 1 109 ? -14.685 7.537 -1.421 1.00 95.88 109 TRP A C 1
ATOM 882 O O . TRP A 1 109 ? -13.966 8.536 -1.421 1.00 95.88 109 TRP A O 1
ATOM 892 N N . LYS A 1 110 ? -15.978 7.596 -1.753 1.00 94.81 110 LYS A N 1
ATOM 893 C CA . LYS A 1 110 ? -16.639 8.815 -2.232 1.00 94.81 110 LYS A CA 1
ATOM 894 C C . LYS A 1 110 ? -16.856 9.847 -1.128 1.00 94.81 110 LYS A C 1
ATOM 896 O O . LYS A 1 110 ? -17.083 11.004 -1.464 1.00 94.81 110 LYS A O 1
ATOM 901 N N . VAL A 1 111 ? -16.770 9.455 0.147 1.00 93.44 111 VAL A N 1
ATOM 902 C CA . VAL A 1 111 ? -16.997 10.352 1.291 1.00 93.44 111 VAL A CA 1
ATOM 903 C C . VAL A 1 111 ? -15.947 11.463 1.317 1.00 93.44 111 VAL A C 1
ATOM 905 O O . VAL A 1 111 ? -16.305 12.637 1.362 1.00 93.44 111 VAL A O 1
ATOM 908 N N . MET A 1 112 ? -14.663 11.105 1.207 1.00 92.00 112 MET A N 1
ATOM 909 C CA . MET A 1 112 ? -13.540 12.059 1.228 1.00 92.00 112 MET A CA 1
ATOM 910 C C . MET A 1 112 ? -12.605 11.935 0.014 1.00 92.00 112 MET A C 1
ATOM 912 O O . MET A 1 112 ? -11.488 12.460 0.023 1.00 92.00 112 MET A O 1
ATOM 916 N N . GLY A 1 113 ? -13.026 11.226 -1.036 1.00 93.12 113 GLY A N 1
ATOM 917 C CA . GLY A 1 113 ? -12.220 11.004 -2.241 1.00 93.12 113 GLY A CA 1
ATOM 918 C C . GLY A 1 113 ? -10.916 10.246 -1.971 1.00 93.12 113 GLY A C 1
ATOM 919 O O . GLY A 1 113 ? -9.912 10.526 -2.630 1.00 93.12 113 GLY A O 1
ATOM 920 N N . GLY A 1 114 ? -10.917 9.354 -0.974 1.00 93.06 114 GLY A N 1
ATOM 921 C CA . GLY A 1 114 ? -9.762 8.565 -0.534 1.00 93.06 114 GLY A CA 1
ATOM 922 C C . GLY A 1 114 ? -8.850 9.231 0.506 1.00 93.06 114 GLY A C 1
ATOM 923 O O . GLY A 1 114 ? -7.920 8.587 0.975 1.00 93.06 114 GLY A O 1
ATOM 924 N N . ARG A 1 115 ? -9.089 10.488 0.909 1.00 94.00 115 ARG A N 1
ATOM 925 C CA . ARG A 1 115 ? -8.213 11.211 1.866 1.00 94.00 115 ARG A CA 1
ATOM 926 C C . ARG A 1 115 ? -8.252 10.693 3.297 1.00 94.00 115 ARG A C 1
ATOM 928 O O . ARG A 1 115 ? -7.313 10.898 4.057 1.00 94.00 115 ARG A O 1
ATOM 935 N N . ASP A 1 116 ? -9.345 10.045 3.649 1.00 93.06 116 ASP A N 1
ATOM 936 C CA . ASP A 1 116 ? -9.565 9.326 4.898 1.00 93.06 116 ASP A CA 1
ATOM 937 C C . ASP A 1 116 ? -9.053 7.878 4.840 1.00 93.06 116 ASP A C 1
ATOM 939 O O . ASP A 1 116 ? -9.070 7.187 5.857 1.00 93.06 116 ASP A O 1
ATOM 943 N N . HIS A 1 117 ? -8.583 7.410 3.679 1.00 95.81 117 HIS A N 1
ATOM 944 C C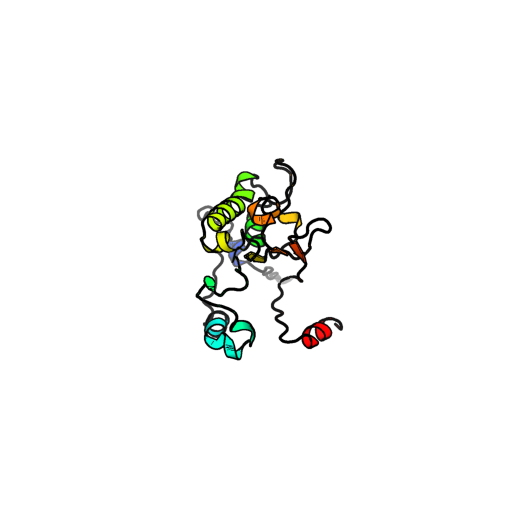A . HIS A 1 117 ? -8.037 6.071 3.524 1.00 95.81 117 HIS A CA 1
ATOM 945 C C . HIS A 1 117 ? -6.528 6.064 3.766 1.00 95.81 117 HIS A C 1
ATOM 947 O O . HIS A 1 117 ? -5.787 6.942 3.308 1.00 95.81 117 HIS A O 1
ATOM 953 N N . PHE A 1 118 ? -6.059 5.029 4.458 1.00 94.81 118 PHE A N 1
ATOM 954 C CA . PHE A 1 118 ? -4.637 4.811 4.669 1.00 94.81 118 PHE A CA 1
ATOM 955 C C . PHE A 1 118 ? -4.252 3.341 4.546 1.00 94.81 118 PHE A C 1
ATOM 957 O O . PHE A 1 118 ? -5.053 2.447 4.824 1.00 94.81 118 PHE A O 1
ATOM 964 N N . LEU A 1 119 ? -3.005 3.081 4.154 1.00 92.81 119 LEU A N 1
ATOM 965 C CA . LEU A 1 119 ? -2.456 1.727 4.093 1.00 92.81 119 LEU A CA 1
ATOM 966 C C . LEU A 1 119 ? -1.027 1.656 4.628 1.00 92.81 119 LEU A C 1
ATOM 968 O O . LEU A 1 119 ? -0.291 2.638 4.586 1.00 92.81 119 LEU A O 1
ATOM 972 N N . VAL A 1 120 ? -0.629 0.479 5.110 1.00 91.94 120 VAL A N 1
ATOM 973 C CA . VAL A 1 120 ? 0.737 0.204 5.574 1.00 91.94 120 VAL A CA 1
ATOM 974 C C . VAL A 1 120 ? 1.439 -0.647 4.527 1.00 91.94 120 VAL A C 1
ATOM 976 O O . VAL A 1 120 ? 1.123 -1.822 4.355 1.00 91.94 120 VAL A O 1
ATOM 979 N N . ALA A 1 121 ? 2.408 -0.064 3.827 1.00 90.38 121 ALA A N 1
ATOM 980 C CA . ALA A 1 121 ? 3.115 -0.748 2.754 1.00 90.38 121 ALA A CA 1
ATOM 981 C C . ALA A 1 121 ? 4.175 -1.735 3.258 1.00 90.38 121 ALA A C 1
ATOM 983 O O . ALA A 1 121 ? 4.466 -2.718 2.580 1.00 90.38 121 ALA A O 1
ATOM 984 N N . GLY A 1 122 ? 4.776 -1.471 4.423 1.00 88.19 122 GLY A N 1
ATOM 985 C CA . GLY A 1 122 ? 5.793 -2.339 5.035 1.00 88.19 122 GLY A CA 1
ATOM 986 C C . GLY A 1 122 ? 7.150 -2.371 4.316 1.00 88.19 122 GLY A C 1
ATOM 987 O O . GLY A 1 122 ? 8.005 -3.175 4.676 1.00 88.19 122 GLY A O 1
ATOM 988 N N . ARG A 1 123 ? 7.360 -1.511 3.312 1.00 92.50 123 ARG A N 1
ATOM 989 C CA . ARG A 1 123 ? 8.633 -1.315 2.598 1.00 92.50 123 ARG A CA 1
ATOM 990 C C . ARG A 1 123 ? 8.881 0.176 2.329 1.00 92.50 123 ARG A C 1
ATOM 992 O O . ARG A 1 123 ? 8.082 1.015 2.749 1.00 92.50 123 ARG A O 1
ATOM 999 N N . ILE A 1 124 ? 10.003 0.509 1.692 1.00 93.50 124 ILE A N 1
ATOM 1000 C CA . ILE A 1 124 ? 10.396 1.890 1.369 1.00 93.50 124 ILE A CA 1
ATOM 1001 C C . ILE A 1 124 ? 9.534 2.464 0.235 1.00 93.50 124 ILE A C 1
ATOM 1003 O O . ILE A 1 124 ? 9.089 1.728 -0.645 1.00 93.50 12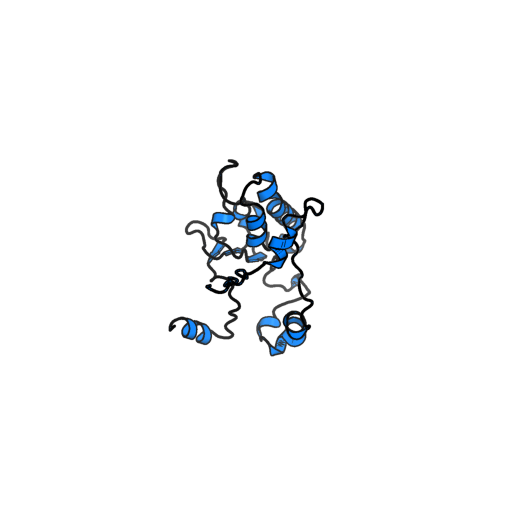4 ILE A O 1
ATOM 1007 N N . THR A 1 125 ? 9.319 3.782 0.225 1.00 94.44 125 THR A N 1
ATOM 1008 C CA . THR A 1 125 ? 8.499 4.484 -0.786 1.00 94.44 125 THR A CA 1
ATOM 1009 C C . THR A 1 125 ? 8.948 4.197 -2.226 1.00 94.44 125 THR A C 1
ATOM 1011 O O . THR A 1 125 ? 8.123 4.082 -3.134 1.00 94.44 125 THR A O 1
ATOM 1014 N N . TRP A 1 126 ? 10.256 4.006 -2.435 1.00 94.19 126 TRP A N 1
ATOM 1015 C CA . TRP A 1 126 ? 10.871 3.799 -3.748 1.00 94.19 126 TRP A CA 1
ATOM 1016 C C . TRP A 1 126 ? 10.428 2.502 -4.434 1.00 94.19 126 TRP A C 1
ATOM 1018 O O . TRP A 1 126 ? 10.396 2.450 -5.660 1.00 94.19 126 TRP A O 1
ATOM 1028 N N . ASP A 1 127 ? 9.993 1.490 -3.673 1.00 95.25 127 ASP A N 1
ATOM 1029 C CA . ASP A 1 127 ? 9.445 0.244 -4.231 1.00 95.25 127 ASP A CA 1
ATOM 1030 C C . ASP A 1 127 ? 8.116 0.463 -4.981 1.00 95.25 127 ASP A C 1
ATOM 1032 O O . ASP A 1 127 ? 7.711 -0.370 -5.793 1.00 95.25 127 ASP A O 1
ATOM 1036 N N . PHE A 1 128 ? 7.444 1.591 -4.734 1.00 96.06 128 PHE A N 1
ATOM 1037 C CA . PHE A 1 128 ? 6.110 1.909 -5.253 1.00 96.06 128 PHE A CA 1
ATOM 1038 C C . PHE A 1 128 ? 6.088 3.139 -6.172 1.00 96.06 128 PHE A C 1
ATOM 1040 O O . PHE A 1 128 ? 5.012 3.603 -6.565 1.00 96.06 128 PHE A O 1
ATOM 1047 N N . ARG A 1 129 ? 7.264 3.702 -6.479 1.00 94.38 129 ARG A N 1
ATOM 1048 C CA . ARG A 1 129 ? 7.453 4.936 -7.257 1.00 94.38 129 ARG A CA 1
ATOM 1049 C C . ARG A 1 129 ? 8.278 4.684 -8.518 1.00 94.38 129 ARG A C 1
ATOM 1051 O O . ARG A 1 129 ? 9.245 5.394 -8.789 1.00 94.38 129 ARG A O 1
ATOM 1058 N N . ARG A 1 130 ? 7.878 3.703 -9.324 1.00 94.50 130 ARG A N 1
ATOM 1059 C CA . ARG A 1 130 ? 8.475 3.492 -10.648 1.00 94.50 130 ARG A CA 1
ATOM 1060 C C . ARG A 1 130 ? 8.158 4.670 -11.580 1.00 94.50 130 ARG A C 1
ATOM 1062 O O . ARG A 1 130 ? 6.992 4.930 -11.863 1.00 94.50 130 ARG A O 1
ATOM 1069 N N . LEU A 1 131 ? 9.187 5.400 -12.019 1.00 88.38 131 LEU A N 1
ATOM 1070 C CA . LEU A 1 131 ? 9.046 6.677 -12.739 1.00 88.38 131 LEU A CA 1
ATOM 1071 C C . LEU A 1 131 ? 8.775 6.525 -14.238 1.00 88.38 131 LEU A C 1
ATOM 1073 O O . LEU A 1 131 ? 8.079 7.362 -14.811 1.00 88.38 131 LEU A O 1
ATOM 1077 N N . THR A 1 132 ? 9.341 5.502 -14.879 1.00 92.12 132 THR A N 1
ATOM 1078 C CA . THR A 1 132 ? 9.235 5.310 -16.329 1.00 92.12 132 THR A CA 1
ATOM 1079 C C . THR A 1 132 ? 8.676 3.936 -16.655 1.00 92.12 132 THR A C 1
ATOM 1081 O O . THR A 1 132 ? 8.788 3.014 -15.854 1.00 92.12 132 THR A O 1
ATOM 1084 N N . GLU A 1 133 ? 8.081 3.782 -17.838 1.00 92.00 133 GLU A N 1
ATOM 1085 C CA . GLU A 1 133 ? 7.586 2.497 -18.353 1.00 92.00 133 GLU A CA 1
ATOM 1086 C C . GLU A 1 133 ? 8.713 1.678 -19.014 1.00 92.00 133 GLU A C 1
ATOM 1088 O O . GLU A 1 133 ? 8.563 1.171 -20.124 1.00 92.00 133 GLU A O 1
ATOM 1093 N N . ALA A 1 134 ? 9.859 1.565 -18.334 1.00 92.12 134 ALA A N 1
ATOM 1094 C CA . ALA A 1 134 ? 10.963 0.694 -18.722 1.00 92.12 134 ALA A CA 1
ATOM 1095 C C . ALA A 1 134 ? 10.987 -0.582 -17.865 1.00 92.12 134 ALA A C 1
ATOM 1097 O O . ALA A 1 134 ? 11.000 -0.524 -16.639 1.00 92.12 134 ALA A O 1
ATOM 1098 N N . GLU A 1 135 ? 11.056 -1.752 -18.509 1.00 90.69 135 GLU A N 1
ATOM 1099 C CA . GLU A 1 135 ? 11.058 -3.069 -17.836 1.00 90.69 135 GLU A CA 1
ATOM 1100 C C . GLU A 1 135 ? 12.239 -3.271 -16.867 1.00 90.69 135 GLU A C 1
ATOM 1102 O O . GLU A 1 135 ? 12.169 -4.070 -15.928 1.00 90.69 135 GLU A O 1
ATOM 1107 N N . SER A 1 136 ? 13.329 -2.533 -17.091 1.00 90.44 136 SER A N 1
ATOM 1108 C CA . SER A 1 136 ? 14.508 -2.496 -16.224 1.00 90.44 136 SER A CA 1
ATOM 1109 C C . SER A 1 136 ? 14.292 -1.725 -14.925 1.00 90.44 136 SER A C 1
ATOM 1111 O O . SER A 1 136 ? 15.091 -1.879 -14.002 1.00 90.44 136 SER A O 1
ATOM 1113 N N . ASP A 1 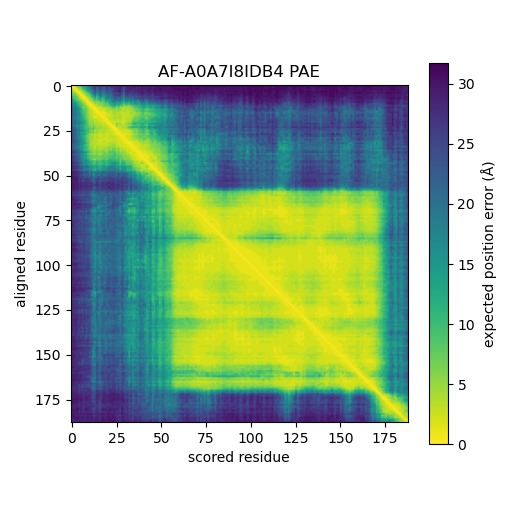137 ? 13.261 -0.883 -14.849 1.00 92.44 137 ASP A N 1
ATOM 1114 C CA . ASP A 1 137 ? 13.045 -0.025 -13.694 1.00 92.44 137 ASP A CA 1
ATOM 1115 C C . ASP A 1 137 ? 12.593 -0.825 -12.474 1.00 92.44 137 ASP A C 1
ATOM 1117 O O . ASP A 1 137 ? 11.935 -1.868 -12.555 1.00 92.44 137 ASP A O 1
ATOM 1121 N N . TRP A 1 138 ? 12.952 -0.297 -11.310 1.00 93.56 138 TRP A N 1
ATOM 1122 C CA . TRP A 1 138 ? 12.633 -0.886 -10.023 1.00 93.56 138 TRP A CA 1
ATOM 1123 C C . TRP A 1 138 ? 11.188 -0.593 -9.596 1.00 93.56 138 TRP A C 1
ATOM 1125 O O . TRP A 1 138 ? 10.665 0.498 -9.826 1.00 93.56 138 TRP A O 1
ATOM 1135 N N . GLY A 1 139 ? 10.568 -1.558 -8.912 1.00 94.62 139 GLY A N 1
ATOM 1136 C CA . GLY A 1 139 ? 9.283 -1.369 -8.239 1.00 94.62 139 GLY A CA 1
ATOM 1137 C C . GLY A 1 139 ? 8.047 -1.416 -9.143 1.00 94.62 139 GLY A C 1
ATOM 1138 O O . GLY A 1 139 ? 8.087 -1.891 -10.282 1.00 94.62 139 GLY A O 1
ATOM 1139 N N . ASN A 1 140 ? 6.923 -0.954 -8.592 1.00 95.31 140 ASN A N 1
ATOM 1140 C CA . ASN A 1 140 ? 5.654 -0.748 -9.298 1.00 95.31 140 ASN A CA 1
ATOM 1141 C C . ASN A 1 140 ? 5.235 0.731 -9.257 1.00 95.31 140 ASN A C 1
ATOM 1143 O O . ASN A 1 140 ? 5.935 1.573 -8.690 1.00 95.31 140 ASN A O 1
ATOM 1147 N N . LYS A 1 141 ? 4.093 1.059 -9.869 1.00 95.56 141 LYS A N 1
ATOM 1148 C CA . LYS A 1 141 ? 3.585 2.441 -9.936 1.00 95.56 141 LYS A CA 1
ATOM 1149 C C . LYS A 1 141 ? 2.506 2.808 -8.917 1.00 95.56 141 LYS A C 1
ATOM 1151 O O . LYS A 1 141 ? 1.843 3.828 -9.108 1.00 95.56 141 LYS A O 1
ATOM 1156 N N . LEU A 1 142 ? 2.306 2.019 -7.855 1.00 96.19 142 LEU A N 1
ATOM 1157 C CA . LEU A 1 142 ? 1.216 2.214 -6.889 1.00 96.19 142 LEU A CA 1
ATOM 1158 C C . LEU A 1 142 ? 1.117 3.664 -6.396 1.00 96.19 142 LEU A C 1
ATOM 1160 O O . LEU A 1 142 ? 0.050 4.255 -6.502 1.00 96.19 142 LEU A O 1
ATOM 1164 N N . LEU A 1 14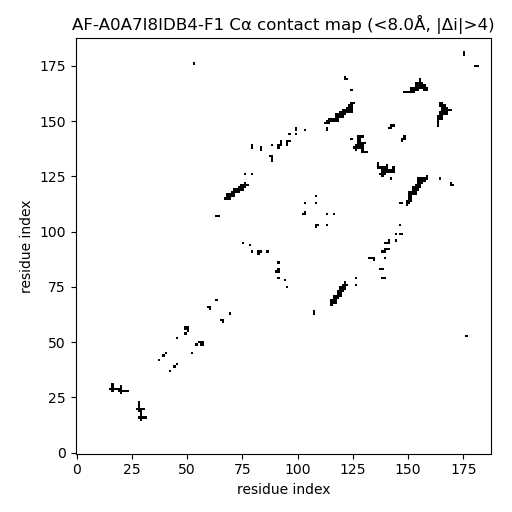3 ? 2.219 4.270 -5.938 1.00 94.62 143 LEU A N 1
ATOM 1165 C CA . LEU A 1 143 ? 2.224 5.645 -5.410 1.00 94.62 143 LEU A CA 1
ATOM 1166 C C . LEU A 1 143 ? 2.117 6.735 -6.487 1.00 94.62 143 LEU A C 1
ATOM 1168 O O . LEU A 1 143 ? 1.964 7.915 -6.159 1.00 94.62 143 LEU A O 1
ATOM 1172 N N . PHE A 1 144 ? 2.171 6.370 -7.769 1.00 94.81 144 PHE A N 1
ATOM 1173 C CA . PHE A 1 144 ? 1.898 7.287 -8.872 1.00 94.81 144 PHE A CA 1
ATOM 1174 C C . PHE A 1 144 ? 0.466 7.216 -9.399 1.00 94.81 144 PHE A C 1
ATOM 1176 O O . PHE A 1 144 ? 0.057 8.145 -10.105 1.00 94.81 144 PHE A O 1
ATOM 1183 N N . LEU A 1 145 ? -0.315 6.202 -9.011 1.00 95.38 145 LEU A N 1
ATOM 1184 C CA . LEU A 1 145 ? -1.729 6.114 -9.368 1.00 95.38 145 LEU A CA 1
ATOM 1185 C C . LEU A 1 145 ? -2.513 7.297 -8.762 1.00 95.38 145 LEU A C 1
ATOM 1187 O O . LEU A 1 145 ? -2.320 7.611 -7.584 1.00 95.38 145 LEU A O 1
ATOM 1191 N N . PRO A 1 146 ? -3.417 7.950 -9.522 1.00 94.94 146 PRO A N 1
ATOM 1192 C CA . PRO A 1 146 ? -4.159 9.119 -9.042 1.00 94.94 146 PRO A CA 1
ATOM 1193 C C . PRO A 1 146 ? -4.904 8.889 -7.722 1.00 94.94 146 PRO A C 1
ATOM 1195 O O . PRO A 1 146 ? -4.789 9.701 -6.809 1.00 94.94 146 PRO A O 1
ATOM 1198 N N . ALA A 1 147 ? -5.595 7.756 -7.581 1.00 94.38 147 ALA A N 1
ATOM 1199 C CA . ALA A 1 147 ? -6.307 7.404 -6.355 1.00 94.38 147 ALA A CA 1
ATOM 1200 C C . ALA A 1 147 ? -5.366 7.216 -5.156 1.00 94.38 147 ALA A C 1
ATOM 1202 O O . ALA A 1 147 ? -5.646 7.687 -4.058 1.00 94.38 147 ALA A O 1
ATOM 1203 N N . ALA A 1 148 ? -4.216 6.571 -5.367 1.00 94.06 148 ALA A N 1
ATOM 1204 C CA . ALA A 1 148 ? -3.241 6.335 -4.309 1.00 94.06 148 ALA A CA 1
ATOM 1205 C C . ALA A 1 148 ? -2.573 7.628 -3.819 1.00 94.06 148 ALA A C 1
ATOM 1207 O O . ALA A 1 148 ? -2.214 7.715 -2.649 1.00 94.06 148 ALA A O 1
ATOM 1208 N N . LYS A 1 149 ? -2.461 8.654 -4.675 1.00 93.62 149 LYS A N 1
ATOM 1209 C CA . LYS A 1 149 ? -1.993 9.993 -4.273 1.00 93.62 149 LYS A CA 1
ATOM 1210 C C . LYS A 1 149 ? -2.946 10.702 -3.313 1.00 93.62 149 LYS A C 1
ATOM 1212 O O . LYS A 1 149 ? -2.500 11.571 -2.570 1.00 93.62 149 LYS A O 1
ATOM 1217 N N . ASN A 1 150 ? -4.231 10.349 -3.337 1.00 92.94 150 ASN A N 1
ATOM 1218 C CA . ASN A 1 150 ? -5.211 10.898 -2.406 1.00 92.94 150 ASN A CA 1
ATOM 1219 C C . ASN A 1 150 ? -5.203 10.186 -1.051 1.00 92.94 150 ASN A C 1
ATOM 1221 O O . ASN A 1 150 ? -5.690 10.774 -0.096 1.00 92.94 150 ASN A O 1
ATOM 1225 N N . MET A 1 151 ? -4.657 8.971 -0.960 1.00 94.00 151 MET A N 1
ATOM 1226 C CA . MET A 1 151 ? -4.553 8.216 0.291 1.00 94.00 151 MET A CA 1
ATOM 1227 C C . MET A 1 151 ? -3.261 8.516 1.041 1.00 94.00 151 MET A C 1
ATOM 1229 O O . MET A 1 151 ? -2.246 8.884 0.445 1.00 94.00 151 MET A O 1
ATOM 1233 N N . SER A 1 152 ? -3.279 8.246 2.345 1.00 93.56 152 SER A N 1
ATOM 1234 C CA . SER A 1 152 ? -2.070 8.245 3.168 1.00 93.56 152 SER A CA 1
ATOM 1235 C C . SER A 1 152 ? -1.375 6.880 3.126 1.00 93.56 152 SER A C 1
ATOM 1237 O O . SER A 1 152 ? -1.956 5.851 3.467 1.00 93.56 152 SER A O 1
ATOM 1239 N N . MET A 1 153 ? -0.106 6.854 2.736 1.00 93.06 153 MET A N 1
ATOM 1240 C CA . MET A 1 153 ? 0.710 5.643 2.692 1.00 93.06 153 MET A CA 1
ATOM 1241 C C . MET A 1 153 ? 1.708 5.636 3.850 1.00 93.06 153 MET A C 1
ATOM 1243 O O . MET A 1 153 ? 2.564 6.507 3.943 1.00 93.06 153 MET A O 1
ATOM 1247 N N . LEU A 1 154 ? 1.657 4.627 4.709 1.00 92.69 154 LEU A N 1
ATOM 1248 C CA . LEU A 1 154 ? 2.648 4.427 5.762 1.00 92.69 154 LEU A CA 1
ATOM 1249 C C . LEU A 1 154 ? 3.750 3.493 5.236 1.00 92.69 154 LEU A C 1
ATOM 1251 O O . LEU A 1 154 ? 3.504 2.319 4.943 1.00 92.69 154 LEU A O 1
ATOM 1255 N N . VAL A 1 155 ? 4.958 4.028 5.083 1.00 92.88 155 VAL A N 1
ATOM 1256 C CA . VAL A 1 155 ? 6.141 3.370 4.499 1.00 92.88 155 VAL A CA 1
ATOM 1257 C C . VAL A 1 155 ? 7.282 3.341 5.507 1.00 92.88 155 VAL A C 1
ATOM 1259 O O . VAL A 1 155 ? 7.286 4.110 6.455 1.00 92.88 155 VAL A O 1
ATOM 1262 N N . VAL A 1 156 ? 8.278 2.484 5.301 1.00 90.38 156 VAL A N 1
ATOM 1263 C CA . VAL A 1 156 ? 9.467 2.440 6.178 1.00 90.38 156 VAL A CA 1
ATOM 1264 C C . VAL A 1 156 ? 10.364 3.668 5.982 1.00 90.38 156 VAL A C 1
ATOM 1266 O O . VAL A 1 156 ? 10.958 4.182 6.924 1.00 90.38 156 VAL A O 1
ATOM 1269 N N . GLU A 1 157 ? 10.446 4.151 4.747 1.00 91.38 157 GLU A N 1
ATOM 1270 C CA . GLU A 1 157 ? 11.211 5.333 4.356 1.00 91.38 157 GLU A CA 1
ATOM 1271 C C . GLU A 1 157 ? 10.329 6.170 3.434 1.00 91.38 157 GLU A C 1
ATOM 1273 O O . GLU A 1 157 ? 9.877 5.659 2.404 1.00 91.38 157 GLU A O 1
ATOM 1278 N N . SER A 1 158 ? 10.054 7.416 3.825 1.00 91.00 158 SER A N 1
ATOM 1279 C CA . SER A 1 158 ? 9.223 8.355 3.065 1.00 91.00 158 SER A CA 1
ATOM 1280 C C . SER A 1 158 ? 10.025 9.187 2.076 1.00 91.00 158 SER A C 1
ATOM 1282 O O . SER A 1 158 ? 11.201 9.482 2.284 1.00 91.00 158 SER A O 1
ATOM 1284 N N . SER A 1 159 ? 9.348 9.638 1.026 1.00 88.69 159 SER A N 1
ATOM 1285 C CA . SER A 1 159 ? 9.896 10.562 0.042 1.00 88.69 159 SER A CA 1
ATOM 1286 C C . SER A 1 159 ? 10.019 11.962 0.650 1.00 88.69 159 SER A C 1
ATOM 1288 O O . SER A 1 159 ? 9.049 12.467 1.215 1.00 88.69 159 SER A O 1
ATOM 1290 N N . PRO A 1 160 ? 11.156 12.658 0.484 1.00 85.44 160 PRO A N 1
ATOM 1291 C CA . PRO A 1 160 ? 11.284 14.052 0.907 1.00 85.44 160 PRO A CA 1
ATOM 1292 C C . PRO A 1 160 ? 10.509 15.029 0.001 1.00 85.44 160 PRO A C 1
ATOM 1294 O O . PRO A 1 160 ? 10.435 16.218 0.304 1.00 85.44 160 PRO A O 1
ATOM 1297 N N . TRP A 1 161 ? 9.945 14.552 -1.115 1.00 85.12 161 TRP A N 1
ATOM 1298 C CA . TRP A 1 161 ? 9.292 15.383 -2.136 1.00 85.12 161 TRP A CA 1
ATOM 1299 C C . TRP A 1 161 ? 7.787 15.141 -2.259 1.00 85.12 161 TRP A C 1
ATOM 1301 O O . TRP A 1 161 ? 7.122 15.792 -3.066 1.00 85.12 161 TRP A O 1
ATOM 1311 N N . ASN A 1 162 ? 7.231 14.197 -1.500 1.00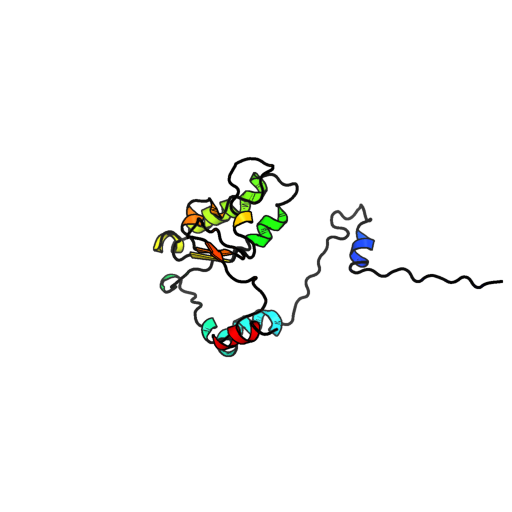 85.94 162 ASN A N 1
ATOM 1312 C CA . ASN A 1 162 ? 5.821 13.843 -1.576 1.00 85.94 162 ASN A CA 1
ATOM 1313 C C . ASN A 1 162 ? 5.182 13.895 -0.191 1.00 85.94 162 ASN A C 1
ATOM 1315 O O . ASN A 1 162 ? 5.766 13.470 0.793 1.00 85.94 162 ASN A O 1
ATOM 1319 N N . ALA A 1 163 ? 3.965 14.433 -0.135 1.00 83.38 163 ALA A N 1
ATOM 1320 C CA . ALA A 1 163 ? 3.267 14.679 1.124 1.00 83.38 163 ALA A CA 1
ATOM 1321 C C . ALA A 1 163 ? 2.313 13.545 1.534 1.00 83.38 163 ALA A C 1
ATOM 1323 O O . ALA A 1 163 ? 1.738 13.602 2.615 1.00 83.38 163 ALA A O 1
ATOM 1324 N N . ASN A 1 164 ? 2.089 12.557 0.659 1.00 89.50 164 ASN A N 1
ATOM 1325 C CA . ASN A 1 164 ? 1.088 11.510 0.867 1.00 89.50 164 ASN A CA 1
ATOM 1326 C C . ASN A 1 164 ? 1.678 10.199 1.413 1.00 89.50 164 ASN A C 1
ATOM 1328 O O . ASN A 1 164 ? 0.929 9.251 1.637 1.00 89.50 164 ASN A O 1
ATOM 1332 N N . ASP A 1 165 ? 2.994 10.132 1.628 1.00 90.06 165 ASP A N 1
ATOM 1333 C CA . ASP A 1 165 ? 3.656 9.010 2.284 1.00 90.06 165 ASP A CA 1
ATOM 1334 C C . ASP A 1 165 ? 4.413 9.438 3.544 1.00 90.06 165 ASP A C 1
ATOM 1336 O O . ASP A 1 165 ? 5.086 10.465 3.573 1.00 90.06 165 ASP A O 1
ATOM 1340 N N . PHE A 1 166 ? 4.293 8.631 4.595 1.00 91.06 166 P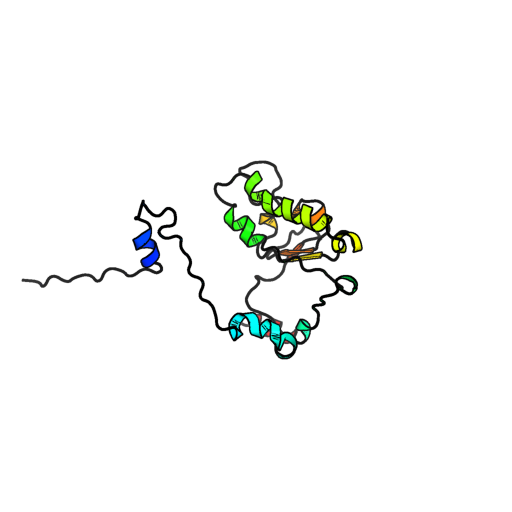HE A N 1
ATOM 1341 C CA . PHE A 1 166 ? 4.799 8.923 5.930 1.00 91.06 166 PHE A CA 1
ATOM 1342 C C . PHE A 1 166 ? 5.700 7.788 6.400 1.00 91.06 166 PHE A C 1
ATOM 1344 O O . PHE A 1 166 ? 5.304 6.620 6.383 1.00 91.06 166 PHE A O 1
ATOM 1351 N N . GLY A 1 167 ? 6.911 8.146 6.824 1.00 88.31 167 GLY A N 1
ATOM 1352 C CA . GLY A 1 167 ? 7.879 7.216 7.385 1.00 88.31 167 GLY A CA 1
ATOM 1353 C C . GLY A 1 167 ? 7.420 6.736 8.757 1.00 88.31 167 GLY A C 1
ATOM 1354 O O . GLY A 1 167 ? 7.320 7.527 9.694 1.00 88.31 167 GLY A O 1
ATOM 1355 N N . ILE A 1 168 ? 7.163 5.443 8.882 1.00 84.56 168 ILE A N 1
ATOM 1356 C CA . ILE A 1 168 ? 6.973 4.751 10.151 1.00 84.56 168 ILE A CA 1
ATOM 1357 C C . ILE A 1 168 ? 8.165 3.813 10.374 1.00 84.56 168 ILE A C 1
ATOM 1359 O O . ILE A 1 168 ? 8.745 3.326 9.402 1.00 84.56 168 ILE A O 1
ATOM 1363 N N . PRO A 1 169 ? 8.557 3.524 11.628 1.00 80.19 169 PRO A N 1
ATOM 1364 C CA . PRO A 1 169 ? 9.536 2.478 11.894 1.00 80.19 169 PRO A CA 1
ATOM 1365 C C . PRO A 1 169 ? 9.129 1.178 11.199 1.00 80.19 169 PRO A C 1
ATOM 1367 O O . PRO A 1 169 ? 7.937 0.948 10.969 1.00 80.19 169 PRO A O 1
ATOM 1370 N N . TYR A 1 170 ? 10.104 0.307 10.907 1.00 72.75 170 TYR A N 1
ATOM 1371 C CA . TYR A 1 170 ? 9.785 -1.060 10.499 1.00 72.75 170 TYR A CA 1
ATOM 1372 C C . TYR A 1 170 ? 8.685 -1.591 11.417 1.00 72.75 170 TYR A C 1
ATOM 1374 O O . TYR A 1 170 ? 8.848 -1.456 12.634 1.00 72.75 170 TYR A O 1
ATOM 1382 N N . PRO A 1 171 ? 7.591 -2.152 10.866 1.00 63.72 171 PRO A N 1
ATOM 1383 C CA . PRO A 1 171 ? 6.566 -2.809 11.657 1.00 63.72 171 PRO A CA 1
ATOM 1384 C C . PRO A 1 171 ? 7.195 -4.014 12.360 1.00 63.72 171 PRO A C 1
ATOM 1386 O O . PRO A 1 171 ? 7.148 -5.151 11.899 1.00 63.72 171 PRO A O 1
ATOM 1389 N N . THR A 1 172 ? 7.892 -3.749 13.453 1.00 55.22 172 THR A N 1
ATOM 1390 C CA . THR A 1 172 ? 8.270 -4.740 14.432 1.00 55.22 172 THR A CA 1
ATOM 1391 C C . THR A 1 172 ? 7.015 -5.016 15.248 1.00 55.22 172 THR A C 1
ATOM 1393 O O . THR A 1 172 ? 6.078 -4.218 15.272 1.00 55.22 172 THR A O 1
ATOM 1396 N N . TYR A 1 173 ? 6.986 -6.144 15.943 1.00 48.44 173 TYR A N 1
ATOM 1397 C CA . TYR A 1 173 ? 5.961 -6.498 16.932 1.00 48.44 173 TYR A CA 1
ATOM 1398 C C . TYR A 1 173 ? 5.854 -5.492 18.113 1.00 48.44 173 TYR A C 1
ATOM 1400 O O . TYR A 1 173 ? 5.393 -5.843 19.197 1.00 48.44 173 TYR A O 1
ATOM 1408 N N . PHE A 1 174 ? 6.326 -4.254 17.953 1.00 45.75 174 PHE A N 1
ATOM 1409 C CA . PHE A 1 174 ? 6.375 -3.231 18.976 1.00 45.75 174 PHE A CA 1
ATOM 1410 C C . PHE A 1 174 ? 5.125 -2.352 18.919 1.00 45.75 174 PHE A C 1
ATOM 1412 O O . PHE A 1 174 ? 4.988 -1.462 18.081 1.00 45.75 174 PHE A O 1
ATOM 1419 N N . HIS A 1 175 ? 4.218 -2.610 19.857 1.00 51.91 175 HIS A N 1
ATOM 1420 C CA . HIS A 1 175 ? 3.047 -1.787 20.129 1.00 51.91 175 HIS A 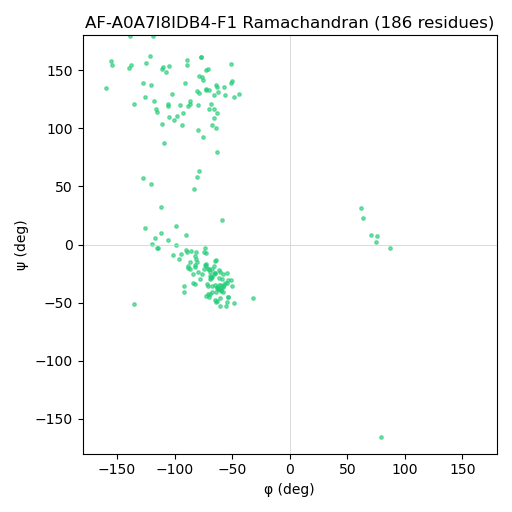CA 1
ATOM 1421 C C . HIS A 1 175 ? 3.250 -1.066 21.472 1.00 51.91 175 HIS A C 1
ATOM 1423 O O . HIS A 1 175 ? 2.865 -1.613 22.508 1.00 51.91 175 HIS A O 1
ATOM 1429 N N . PRO A 1 176 ? 3.890 0.120 21.500 1.00 52.09 176 PRO A N 1
ATOM 1430 C CA . PRO A 1 176 ? 4.029 0.886 22.732 1.00 52.09 176 PRO A CA 1
ATOM 1431 C C . PRO A 1 176 ? 2.642 1.341 23.194 1.00 52.09 176 PRO A C 1
ATOM 1433 O O . PRO A 1 176 ? 1.868 1.902 22.418 1.00 52.09 176 PRO A O 1
ATOM 1436 N N . ALA A 1 177 ? 2.310 1.084 24.456 1.00 47.59 177 ALA A N 1
ATOM 1437 C CA . ALA A 1 177 ? 1.002 1.425 25.009 1.00 47.59 177 ALA A CA 1
ATOM 1438 C C . ALA A 1 177 ? 0.928 2.900 25.441 1.00 47.59 177 ALA A C 1
ATOM 1440 O O . ALA A 1 177 ? -0.166 3.431 25.640 1.00 47.59 177 ALA A O 1
ATOM 1441 N N . LYS A 1 178 ? 2.086 3.554 25.603 1.00 49.91 178 LYS A N 1
ATOM 1442 C CA . LYS A 1 178 ? 2.244 4.944 26.054 1.00 49.91 178 LYS A CA 1
ATOM 1443 C C . LYS A 1 178 ? 3.566 5.541 25.568 1.00 49.91 178 LYS A C 1
ATOM 1445 O O . LYS A 1 178 ? 4.538 4.817 25.364 1.00 49.91 178 LYS A O 1
ATOM 1450 N N . ASP A 1 179 ? 3.633 6.868 25.499 1.00 51.47 179 ASP A N 1
ATOM 1451 C CA . ASP A 1 179 ? 4.817 7.624 25.052 1.00 51.47 179 ASP A CA 1
ATOM 1452 C C . ASP A 1 179 ? 6.102 7.255 25.816 1.00 51.47 179 ASP A C 1
ATOM 1454 O O . ASP A 1 179 ? 7.192 7.255 25.248 1.00 51.47 179 ASP A O 1
ATOM 1458 N N . ALA A 1 180 ? 5.982 6.865 27.090 1.00 52.81 180 ALA A N 1
ATOM 1459 C CA . ALA A 1 180 ? 7.104 6.407 27.912 1.00 52.81 180 ALA A CA 1
ATOM 1460 C C . ALA A 1 180 ? 7.801 5.144 27.360 1.00 52.81 180 ALA A C 1
ATOM 1462 O O . ALA A 1 180 ? 9.006 4.978 27.552 1.00 52.81 180 ALA A O 1
ATOM 1463 N N . ASP A 1 181 ? 7.076 4.282 26.644 1.00 46.31 181 ASP A N 1
ATOM 1464 C CA . ASP A 1 181 ? 7.613 3.034 26.092 1.00 46.31 181 ASP A CA 1
ATOM 1465 C C . ASP A 1 181 ? 8.525 3.304 24.874 1.00 46.31 181 ASP A C 1
ATOM 1467 O O . ASP A 1 181 ? 9.411 2.509 24.567 1.00 46.31 181 ASP A O 1
ATOM 1471 N N . VAL A 1 182 ? 8.381 4.469 24.224 1.00 45.97 182 VAL A N 1
ATOM 1472 C CA . VAL A 1 182 ? 9.236 4.918 23.109 1.00 45.97 182 VAL A CA 1
ATOM 1473 C C . VAL A 1 182 ? 10.637 5.308 23.596 1.00 45.97 182 VAL A C 1
ATOM 1475 O O . VAL A 1 182 ? 11.628 5.077 22.902 1.00 45.97 182 VAL A O 1
ATOM 1478 N N . PHE A 1 183 ? 10.749 5.866 24.805 1.00 45.47 183 PHE A N 1
ATOM 1479 C CA . PHE A 1 183 ? 12.033 6.301 25.368 1.00 45.47 183 PHE A CA 1
ATOM 1480 C C . PHE A 1 183 ? 12.894 5.139 25.876 1.00 45.47 183 PHE A C 1
ATOM 1482 O O . PHE A 1 183 ? 14.118 5.244 25.850 1.00 45.47 183 PHE A O 1
ATOM 1489 N N . LEU A 1 184 ? 12.283 4.010 26.252 1.00 40.84 184 LEU A N 1
ATOM 1490 C CA . LEU A 1 184 ? 12.998 2.801 26.676 1.00 40.84 184 LEU A CA 1
ATOM 1491 C C . LEU A 1 184 ? 13.770 2.140 25.517 1.00 40.84 184 LEU A C 1
ATOM 1493 O O . LEU A 1 184 ? 14.810 1.525 25.728 1.00 40.84 184 LEU A O 1
ATOM 1497 N N . CYS A 1 185 ? 13.293 2.310 24.279 1.00 37.12 185 CYS A N 1
ATOM 1498 C CA . CYS A 1 185 ? 13.928 1.769 23.075 1.00 37.12 185 CYS A CA 1
ATOM 1499 C C . CYS A 1 185 ? 15.107 2.627 22.564 1.00 37.12 185 CYS A C 1
ATOM 1501 O O . CYS A 1 185 ? 15.789 2.231 21.622 1.00 37.12 185 CYS A O 1
ATOM 1503 N N . ARG A 1 186 ? 15.359 3.805 23.158 1.00 31.45 186 ARG A N 1
ATOM 1504 C CA . ARG A 1 186 ? 16.479 4.691 22.781 1.00 31.45 186 ARG A CA 1
ATOM 1505 C C . ARG A 1 186 ? 17.779 4.428 23.550 1.00 31.45 186 ARG A C 1
ATOM 1507 O O . ARG A 1 186 ? 18.781 5.060 23.236 1.00 31.45 186 ARG A O 1
ATOM 1514 N N . THR A 1 187 ? 17.785 3.529 24.532 1.00 35.22 187 THR A N 1
ATOM 1515 C CA . THR A 1 187 ? 18.965 3.242 25.371 1.00 35.22 187 THR A CA 1
ATOM 1516 C C . THR A 1 187 ? 19.294 1.750 25.414 1.00 35.22 187 THR A C 1
ATOM 1518 O O . THR A 1 187 ? 19.324 1.151 26.489 1.00 35.22 187 THR A O 1
ATOM 1521 N N . GLY A 1 188 ? 19.523 1.157 24.242 1.00 34.28 188 GLY A N 1
ATOM 1522 C CA . GLY A 1 188 ? 20.065 -0.192 24.071 1.00 34.28 188 GLY A CA 1
ATOM 1523 C C . GLY A 1 188 ? 21.133 -0.200 22.995 1.00 34.28 188 GLY A C 1
ATOM 1524 O O . GLY A 1 188 ? 20.865 0.405 21.933 1.00 34.28 188 GLY A O 1
#

Sequence (188 aa):
MPSNMQIPAKTFPFTRALQTIENKSDPCGGRYIYVHELPPRFNDDMLKECKRLSLWTNILTKDSSIAAAVFVPFYAGFDISRYLWGYNMSVRDSASLALVEWLEKRPEWKVMGGRDHFLVAGRITWDFRRLTEAESDWGNKLLFLPAAKNMSMLVVESSPWNANDFGIPYPTYFHPAKDADVFLCRTG